Protein AF-A0A1I7YVY0-F1 (afdb_monomer)

Solvent-accessible surface area (backbone atoms only — not comparable to full-atom values): 12920 Å² total; per-residue (Å²): 103,65,69,54,53,42,48,49,54,58,47,41,45,81,80,48,45,66,34,80,42,77,45,79,38,65,46,60,68,50,36,46,30,69,74,72,51,48,94,50,64,77,60,27,52,54,40,48,54,40,50,55,52,32,52,76,38,61,20,48,83,46,68,39,72,42,61,60,86,79,40,49,69,60,56,51,55,72,64,64,66,71,59,74,54,37,34,69,28,68,70,60,51,50,52,49,30,76,72,75,47,80,51,62,29,19,42,58,25,48,80,87,58,48,88,31,93,36,28,15,13,86,52,91,43,57,82,46,76,43,59,34,43,88,81,48,88,48,64,93,40,36,32,36,35,57,54,61,74,89,47,44,43,57,52,54,51,49,31,51,76,52,37,14,34,31,43,39,45,43,73,72,44,82,87,43,90,38,37,62,75,51,33,78,86,84,49,68,38,87,39,54,73,48,76,52,76,42,60,54,67,39,79,46,30,31,52,28,97,47,88,76,44,94,53,34,46,39,44,34,91,47,40,36,32,38,32,37,35,45,44,65,125

Nearest PDB structures (foldseek):
  6irw-assembly2_B  TM=7.196E-01  e=1.583E-06  Homo sapiens
  6irw-assembly1_A  TM=7.270E-01  e=2.838E-06  Homo sapiens
  3aly-assembly1_A  TM=7.100E-01  e=7.754E-03  Sulfurisphaera tokodaii str. 7
  2ehg-assembly1_A  TM=7.107E-01  e=1.221E-02  Sulfurisphaera tokodaii str. 7
  8u9o-assembly1_B  TM=3.120E-01  e=6.811E-01  Acetivibrio thermocellus DSM 1313

Foldseek 3Di:
DLVVLLFVCQLCVVVQALEEDEAEDQDPVSLCCLVPNDPDVVSNVSSVSNQVSQVVRNYHYHYDYDHVVVVVVVVVVVVPDPQVQKEWDLVVVVVVCVVPNDWQEEEDHAPPHTPHQEYEYCDRHRSHPYHHSLPDQQAPTEYEYEDDQVCLQSVLVNCQVRQHKYWYKDFPDCPDPNNCSQDVPPDGDPQFDDKDKDAFQDQTMGADPDDDDQRRDRTHRGMMMITTGGNND

Secondary structure (DSSP, 8-state):
-HHHHHHHHHHTTTTTTTSEEEEEES-HHHHHHHHH--SSHHHHHHHHHHHHHHHHTT-EEEEEE--GGG-HHHHHHHH---TT--EE-HHHHHHHHHHH---SEESS--TTT-SSSEEEESS--TT-SEE-TTTS--TT-EEEE---GGGHHHHHHHHHHHT-EEEEEEE--TTSTTHHHHB-SSSB-TTEEEEEEE-TT-B-EEPPSSS--TT-SSB-SS-EEEEEEE---

Radius of gyration: 21.32 Å; Cα contacts (8 Å, |Δi|>4): 420; chains: 1; bounding box: 50×34×56 Å

pLDDT: mean 91.9, std 7.44, range [56.56, 98.62]

InterPro domains:
  IPR052055 Hepadnavirus polymerase/reverse transcriptase [PTHR33050] (4-188)

Structure (mmCIF, N/CA/C/O backbone):
data_AF-A0A1I7YVY0-F1
#
_entry.id   AF-A0A1I7YVY0-F1
#
loop_
_atom_site.group_PDB
_atom_site.id
_atom_site.type_symbol
_atom_site.label_atom_id
_atom_site.label_alt_id
_atom_site.label_comp_id
_atom_site.label_asym_id
_atom_site.label_entity_id
_atom_site.label_seq_id
_atom_site.pdbx_PDB_ins_code
_atom_site.Cartn_x
_atom_site.Cartn_y
_atom_site.Cartn_z
_atom_site.occupancy
_atom_site.B_iso_or_equiv
_atom_site.auth_seq_id
_atom_site.auth_comp_id
_atom_site.auth_asym_id
_atom_site.auth_atom_id
_atom_site.pdbx_PDB_model_num
ATOM 1 N N . GLU A 1 1 ? -5.565 6.500 22.197 1.00 85.19 1 GLU A N 1
ATOM 2 C CA . GLU A 1 1 ? -6.561 5.637 22.875 1.00 85.19 1 GLU A CA 1
ATOM 3 C C . GLU A 1 1 ? -7.890 5.482 22.145 1.00 85.19 1 GLU A C 1
ATOM 5 O O . GLU A 1 1 ? -7.990 4.530 21.391 1.00 85.19 1 GLU A O 1
ATOM 10 N N . LEU A 1 2 ? -8.893 6.365 22.275 1.00 91.12 2 LEU A N 1
ATOM 11 C CA . LEU A 1 2 ? -10.218 6.107 21.661 1.00 91.12 2 LEU A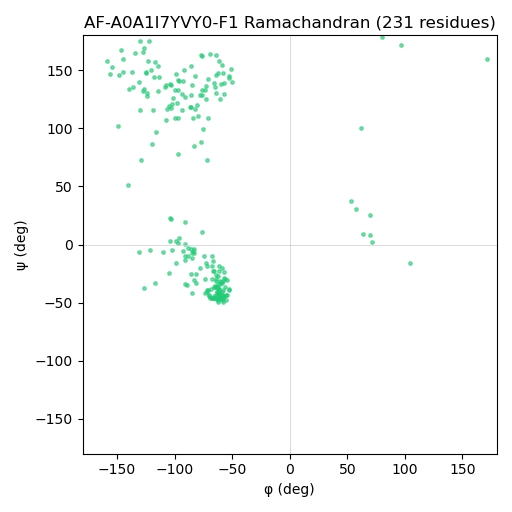 CA 1
ATOM 12 C C . LEU A 1 2 ? -10.169 5.915 20.136 1.00 91.12 2 LEU A C 1
ATOM 14 O O . LEU A 1 2 ? -10.746 4.967 19.621 1.00 91.12 2 LEU A O 1
ATOM 18 N N . LEU A 1 3 ? -9.403 6.751 19.428 1.00 91.31 3 LEU A N 1
ATOM 19 C CA . LEU A 1 3 ? -9.179 6.583 17.987 1.00 91.31 3 LEU A CA 1
ATOM 20 C C . LEU A 1 3 ? -8.433 5.283 17.645 1.00 91.31 3 LEU A C 1
ATOM 22 O O . LEU A 1 3 ? -8.651 4.726 16.579 1.00 91.31 3 LEU A O 1
ATOM 26 N N . ALA A 1 4 ? -7.580 4.779 18.544 1.00 89.12 4 ALA A N 1
ATOM 27 C CA . ALA A 1 4 ? -6.898 3.502 18.339 1.00 89.12 4 ALA A CA 1
ATOM 28 C C . ALA A 1 4 ? -7.885 2.332 18.465 1.00 89.12 4 ALA A C 1
ATOM 30 O O . ALA A 1 4 ? -7.846 1.415 17.653 1.00 89.12 4 ALA A O 1
ATOM 31 N N . VAL A 1 5 ? -8.822 2.405 19.419 1.00 92.62 5 VAL A N 1
ATOM 32 C CA . VAL A 1 5 ? -9.935 1.448 19.522 1.00 92.62 5 VAL A CA 1
ATOM 33 C C . VAL A 1 5 ? -10.822 1.523 18.279 1.00 92.62 5 VAL A C 1
ATOM 35 O O . VAL A 1 5 ? -11.098 0.490 17.678 1.00 92.62 5 VAL A O 1
ATOM 38 N N . GLN A 1 6 ? -11.207 2.730 17.851 1.00 94.56 6 GLN A N 1
ATOM 39 C CA . GLN A 1 6 ? -11.996 2.941 16.633 1.00 94.56 6 GLN A CA 1
ATOM 40 C C . GLN A 1 6 ? -11.307 2.362 15.392 1.00 94.56 6 GLN A C 1
ATOM 42 O O . GLN A 1 6 ? -11.946 1.701 14.576 1.00 94.56 6 GLN A O 1
ATOM 47 N N . PHE A 1 7 ? -10.003 2.588 15.252 1.00 91.00 7 PHE A N 1
ATOM 48 C CA . PHE A 1 7 ? -9.214 2.015 14.172 1.00 91.00 7 PHE A CA 1
ATOM 49 C C . PHE A 1 7 ? -9.204 0.484 14.251 1.00 91.00 7 PHE A C 1
ATOM 51 O O . PHE A 1 7 ? -9.531 -0.171 13.267 1.00 91.00 7 PHE A O 1
ATOM 58 N N . ALA A 1 8 ? -8.921 -0.089 15.424 1.00 91.81 8 ALA A N 1
ATOM 59 C CA . ALA A 1 8 ? -8.866 -1.536 15.613 1.00 91.81 8 ALA A CA 1
ATOM 60 C C . ALA A 1 8 ? -10.193 -2.225 15.257 1.00 91.81 8 ALA A C 1
ATOM 62 O O . ALA A 1 8 ? -10.183 -3.193 14.499 1.00 91.81 8 ALA A O 1
ATOM 63 N N . VAL A 1 9 ? -11.338 -1.715 15.730 1.00 93.94 9 VAL A N 1
ATOM 64 C CA . VAL A 1 9 ? -12.636 -2.339 15.409 1.00 93.94 9 VAL A CA 1
ATOM 65 C C . VAL A 1 9 ? -12.944 -2.290 13.913 1.00 93.94 9 VAL A C 1
ATOM 67 O O . VAL A 1 9 ? -13.464 -3.263 13.374 1.00 93.94 9 VAL A O 1
ATOM 70 N N . LYS A 1 10 ? -12.567 -1.204 13.224 1.00 93.31 10 LYS A N 1
ATOM 71 C CA . LYS A 1 10 ? -12.754 -1.054 11.772 1.00 93.31 10 LYS A CA 1
ATOM 72 C C . LYS A 1 10 ? -11.834 -1.972 10.972 1.00 93.31 10 LYS A C 1
ATOM 74 O O . LYS A 1 10 ? -12.287 -2.606 10.024 1.00 93.31 10 LYS A O 1
ATOM 79 N N . VAL A 1 11 ? -10.566 -2.075 11.364 1.00 91.44 11 VAL A N 1
ATOM 80 C CA . VAL A 1 11 ? -9.582 -2.947 10.705 1.00 91.44 11 VAL A CA 1
ATOM 81 C C . VAL A 1 11 ? -9.978 -4.417 10.822 1.00 91.44 11 VAL A C 1
ATOM 83 O O . VAL A 1 11 ? -9.959 -5.132 9.825 1.00 91.44 11 VAL A O 1
ATOM 86 N N . PHE A 1 12 ? -10.400 -4.856 12.008 1.00 91.12 12 PHE A N 1
ATOM 87 C CA . PHE A 1 12 ? -10.778 -6.250 12.266 1.00 91.12 12 PHE A CA 1
ATOM 88 C C . PHE A 1 12 ? -12.269 -6.528 12.035 1.00 91.12 12 PHE A C 1
ATOM 90 O O . PHE A 1 12 ? -12.824 -7.506 12.532 1.00 91.12 12 PHE A O 1
ATOM 97 N N . ALA A 1 13 ? -12.964 -5.676 11.279 1.00 92.19 13 ALA A N 1
ATOM 98 C CA . ALA A 1 13 ? -14.414 -5.752 11.135 1.00 92.19 13 ALA A CA 1
ATOM 99 C C . ALA A 1 13 ? -14.919 -7.115 10.635 1.00 92.19 13 ALA A C 1
ATOM 101 O O . ALA A 1 13 ? -16.033 -7.508 10.967 1.00 92.19 13 ALA A O 1
ATOM 102 N N . LYS A 1 14 ? -14.132 -7.846 9.832 1.00 90.62 14 LYS A N 1
ATOM 103 C CA . LYS A 1 14 ? -14.521 -9.172 9.323 1.00 90.62 14 LYS A CA 1
ATOM 104 C C . LYS A 1 14 ? -14.441 -10.235 10.416 1.00 90.62 14 LYS A C 1
ATOM 106 O O . LYS A 1 14 ? -15.334 -11.074 10.506 1.00 90.62 14 LYS A O 1
ATOM 111 N N . GLU A 1 15 ? -13.393 -10.179 11.225 1.00 92.94 15 GLU A N 1
ATOM 112 C CA . GLU A 1 15 ? -13.078 -11.099 12.313 1.00 92.94 15 GLU A CA 1
ATOM 113 C C . GLU A 1 15 ? -13.987 -10.881 13.520 1.00 92.94 15 GLU A C 1
ATOM 115 O O . GLU A 1 15 ? -14.275 -11.827 14.246 1.00 92.94 15 GLU A O 1
ATOM 120 N N . LEU A 1 16 ? -14.456 -9.649 13.726 1.00 94.81 16 LEU A N 1
ATOM 121 C CA . LEU A 1 16 ? -15.241 -9.274 14.896 1.00 94.81 16 LEU A CA 1
ATOM 122 C C . LEU A 1 16 ? -16.748 -9.534 14.760 1.00 94.81 16 LEU A C 1
ATOM 124 O O . LEU A 1 16 ? -17.448 -9.298 15.736 1.00 94.81 16 LEU A O 1
ATOM 128 N N . ARG A 1 17 ? -17.275 -9.994 13.613 1.00 95.06 17 ARG A N 1
ATOM 129 C CA . ARG A 1 17 ? -18.732 -10.142 13.371 1.00 95.06 17 ARG A CA 1
ATOM 130 C C . ARG A 1 17 ? -19.418 -11.173 14.261 1.00 95.06 17 ARG A C 1
ATOM 132 O O . ARG A 1 17 ? -18.974 -12.315 14.331 1.00 95.06 17 ARG A O 1
ATOM 139 N N . ASN A 1 18 ? -20.586 -10.813 14.794 1.00 95.81 18 ASN A N 1
ATOM 140 C CA . ASN A 1 18 ? -21.414 -11.651 15.669 1.00 95.81 18 ASN A CA 1
ATOM 141 C C . ASN A 1 18 ? -20.649 -12.207 16.883 1.00 95.81 18 ASN A C 1
ATOM 143 O O . ASN A 1 18 ? -20.845 -13.359 17.280 1.00 95.81 18 ASN A O 1
ATOM 147 N N . LEU A 1 19 ? -19.747 -11.405 17.452 1.00 96.06 19 LEU A N 1
ATOM 148 C CA . LEU A 1 19 ? -18.928 -11.778 18.604 1.00 96.06 19 LEU A CA 1
ATOM 149 C C . LEU A 1 19 ? -19.114 -10.800 19.758 1.00 96.06 19 LEU A C 1
ATOM 151 O O . LEU A 1 19 ? -19.453 -9.632 19.579 1.00 96.06 19 LEU A O 1
ATOM 155 N N . ARG A 1 20 ? -18.792 -11.276 20.961 1.00 95.12 20 ARG A N 1
ATOM 156 C CA . ARG A 1 20 ? -18.516 -10.406 22.101 1.00 95.12 20 ARG A CA 1
ATOM 157 C C . ARG A 1 20 ? -17.014 -10.166 22.179 1.00 95.12 20 ARG A C 1
ATOM 159 O O . ARG A 1 20 ? -16.239 -11.099 22.385 1.00 95.12 20 ARG A O 1
ATOM 166 N N . VAL A 1 21 ? -16.614 -8.920 21.992 1.00 95.38 21 VAL A N 1
ATOM 167 C CA . VAL A 1 21 ? -15.226 -8.511 21.792 1.00 95.38 21 VAL A CA 1
ATOM 168 C C . VAL A 1 21 ? -14.719 -7.819 23.046 1.00 95.38 21 VAL A C 1
ATOM 170 O O . VAL A 1 21 ? -15.209 -6.758 23.418 1.00 95.38 21 VAL A O 1
ATOM 173 N N . CYS A 1 22 ? -13.713 -8.406 23.689 1.00 94.69 22 CYS A N 1
ATOM 174 C CA . CYS A 1 22 ? -13.006 -7.763 24.791 1.00 94.69 22 CYS A CA 1
ATOM 175 C C . CYS A 1 22 ? -11.894 -6.870 24.228 1.00 94.69 22 CYS A C 1
ATOM 177 O O . CYS A 1 22 ? -10.978 -7.380 23.581 1.00 94.69 22 CYS A O 1
ATOM 179 N N . VAL A 1 23 ? -11.956 -5.558 24.479 1.00 93.00 23 VAL A N 1
ATOM 180 C CA . VAL A 1 23 ? -10.883 -4.623 24.103 1.00 93.00 23 VAL A CA 1
ATOM 181 C C . VAL A 1 23 ? -10.088 -4.216 25.335 1.00 93.00 23 VAL A C 1
ATOM 183 O O . VAL A 1 23 ? -10.621 -3.639 26.281 1.00 93.00 23 VAL A O 1
ATOM 186 N N . GLN A 1 24 ? -8.797 -4.531 25.333 1.00 93.75 24 GLN A N 1
ATOM 187 C CA . GLN A 1 24 ? -7.887 -4.197 26.423 1.00 93.75 24 GLN A CA 1
ATOM 188 C C . GLN A 1 24 ? -7.248 -2.833 26.162 1.00 93.75 24 GLN A C 1
ATOM 190 O O . GLN A 1 24 ? -6.703 -2.597 25.087 1.00 93.75 24 GLN A O 1
ATOM 195 N N . VAL A 1 25 ? -7.341 -1.925 27.135 1.00 92.75 25 VAL A N 1
ATOM 196 C CA . VAL A 1 25 ? -6.839 -0.547 27.019 1.00 92.75 25 VAL A CA 1
ATOM 197 C C . VAL A 1 25 ? -6.111 -0.172 28.307 1.00 92.75 25 VAL A C 1
ATOM 199 O O . VAL A 1 25 ? -6.615 -0.419 29.401 1.00 92.75 25 VAL A O 1
ATOM 202 N N . ASP A 1 26 ? -4.939 0.451 28.211 1.00 91.31 26 ASP A N 1
ATOM 203 C CA . ASP A 1 26 ? -4.145 0.842 29.388 1.00 91.31 26 ASP A CA 1
ATOM 204 C C . ASP A 1 26 ? -4.548 2.200 29.992 1.00 91.31 26 ASP A C 1
ATOM 206 O O . ASP A 1 26 ? -4.135 2.566 31.097 1.00 91.31 26 ASP A O 1
ATOM 210 N N . ASN A 1 27 ? -5.435 2.925 29.314 1.00 91.75 27 ASN A N 1
ATOM 211 C CA . ASN A 1 27 ? -5.980 4.201 29.750 1.00 91.75 27 ASN A CA 1
ATOM 212 C C . ASN A 1 27 ? -7.373 4.046 30.377 1.00 91.75 27 ASN A C 1
ATOM 214 O O . ASN A 1 27 ? -8.378 3.842 29.691 1.00 91.75 27 ASN A O 1
ATOM 218 N N . GLN A 1 28 ? -7.447 4.229 31.697 1.00 90.81 28 GLN A N 1
ATOM 219 C CA . GLN A 1 28 ? -8.703 4.158 32.455 1.00 90.81 28 GLN A CA 1
ATOM 220 C C . GLN A 1 28 ? -9.756 5.174 31.986 1.00 90.81 28 GLN A C 1
ATOM 222 O O . GLN A 1 28 ? -10.950 4.875 32.016 1.00 90.81 28 GLN A O 1
ATOM 227 N N . GLY A 1 29 ? -9.334 6.358 31.533 1.00 92.19 29 GLY A N 1
ATOM 228 C CA . GLY A 1 29 ? -10.229 7.376 30.986 1.00 92.19 29 GLY A CA 1
ATOM 229 C C . GLY A 1 29 ? -10.910 6.902 29.705 1.00 92.19 29 GLY A C 1
ATOM 230 O O . GLY A 1 29 ? -12.128 7.003 29.594 1.00 92.19 29 GLY A O 1
ATOM 231 N N . ALA A 1 30 ? -10.155 6.303 28.782 1.00 92.50 30 ALA A N 1
ATOM 232 C CA . ALA A 1 30 ? -10.708 5.730 27.555 1.00 92.50 30 ALA A CA 1
ATOM 233 C C . ALA A 1 30 ? -11.703 4.595 27.851 1.00 92.50 30 ALA A C 1
ATOM 235 O O . ALA A 1 30 ? -12.795 4.584 27.288 1.00 92.50 30 ALA A O 1
ATOM 236 N N . VAL A 1 31 ? -11.383 3.703 28.797 1.00 94.12 31 VAL A N 1
ATOM 237 C CA . VAL A 1 31 ? -12.313 2.650 29.250 1.00 94.12 31 VAL A CA 1
ATOM 238 C C . VAL A 1 31 ? -13.580 3.251 29.856 1.00 94.12 31 VAL A C 1
ATOM 240 O O . VAL A 1 31 ? -14.679 2.793 29.559 1.00 94.12 31 VAL A O 1
ATOM 243 N N . SER A 1 32 ? -13.458 4.289 30.689 1.00 94.38 32 SER A N 1
ATOM 244 C CA . SER A 1 32 ? -14.623 4.956 31.278 1.00 94.38 32 SER A CA 1
ATOM 245 C C . SER A 1 32 ? -15.512 5.595 30.215 1.00 94.38 32 SER A C 1
ATOM 247 O O . SER A 1 32 ? -16.731 5.482 30.319 1.00 94.38 32 SER A O 1
ATOM 249 N N . ILE A 1 33 ? -14.920 6.239 29.206 1.00 95.06 33 ILE A N 1
ATOM 250 C CA . ILE A 1 33 ? -15.662 6.858 28.102 1.00 95.06 33 ILE A CA 1
ATOM 251 C C . ILE A 1 33 ? -16.386 5.789 27.286 1.00 95.06 33 ILE A C 1
ATOM 253 O O . ILE A 1 33 ? -17.578 5.929 27.045 1.00 95.06 33 ILE A O 1
ATOM 257 N N . LEU A 1 34 ? -15.721 4.683 26.945 1.00 94.06 34 LEU A N 1
ATOM 258 C CA . LEU A 1 34 ? -16.374 3.580 26.237 1.00 94.06 34 LEU A CA 1
ATOM 259 C C . LEU A 1 34 ? -17.485 2.929 27.081 1.00 94.06 34 LEU A C 1
ATOM 261 O O . LEU A 1 34 ? -18.475 2.482 26.533 1.00 94.06 34 LEU A O 1
ATOM 265 N N . LYS A 1 35 ? -17.390 2.885 28.415 1.00 93.12 35 LYS A N 1
ATOM 266 C CA . LYS A 1 35 ? -18.463 2.292 29.245 1.00 93.12 35 LYS A CA 1
ATOM 267 C C . LYS A 1 35 ? -19.645 3.213 29.520 1.00 93.12 35 LYS A C 1
ATOM 269 O O . LYS A 1 35 ? -20.739 2.719 29.771 1.00 93.12 35 LYS A O 1
ATOM 274 N N . LYS A 1 36 ? -19.406 4.519 29.632 1.00 92.69 36 LYS A N 1
ATOM 275 C CA . LYS A 1 36 ? -20.367 5.465 30.229 1.00 92.69 36 LYS A CA 1
ATOM 276 C C . LYS A 1 36 ? -20.626 6.707 29.379 1.00 92.69 36 LYS A C 1
ATOM 278 O O . LYS A 1 36 ? -21.471 7.512 29.757 1.00 92.69 36 LYS A O 1
ATOM 283 N N . GLY A 1 37 ? -19.896 6.883 28.284 1.00 91.31 37 GLY A N 1
ATOM 284 C CA . GLY A 1 37 ? -19.873 8.115 27.509 1.00 91.31 37 GLY A CA 1
ATOM 285 C C . GLY A 1 37 ? -18.970 9.195 28.111 1.00 91.31 37 GLY A C 1
ATOM 286 O O . GLY A 1 37 ? -18.333 9.031 29.158 1.00 91.31 37 GLY A O 1
ATOM 287 N N . SER A 1 38 ? -18.904 10.322 27.412 1.00 93.81 38 SER A N 1
ATOM 288 C CA . SER A 1 38 ? -18.097 11.492 27.743 1.00 93.81 38 SER A CA 1
ATOM 289 C C . SER A 1 38 ? -18.946 12.766 27.682 1.00 93.81 38 SER A C 1
ATOM 291 O O . SER A 1 38 ? -19.706 12.947 26.736 1.00 93.81 38 SER A O 1
ATOM 293 N N . PRO A 1 39 ? -18.771 13.722 28.612 1.00 90.81 39 PRO A N 1
ATOM 294 C CA . PRO A 1 39 ? -19.404 15.037 28.502 1.00 90.81 39 PRO A CA 1
ATOM 295 C C . PRO A 1 39 ? -18.768 15.917 27.412 1.00 90.81 39 PRO A C 1
ATOM 297 O O . PRO A 1 39 ? -19.336 16.936 27.031 1.00 90.81 39 PRO A O 1
ATOM 300 N N . MET A 1 40 ? -17.570 15.565 26.932 1.00 94.69 40 MET A N 1
ATOM 301 C CA . MET A 1 40 ? -16.898 16.260 25.834 1.00 94.69 40 MET A CA 1
ATOM 302 C C . MET A 1 40 ? -17.440 15.746 24.489 1.00 94.69 40 MET A C 1
ATOM 304 O O . MET A 1 40 ? -17.165 14.582 24.177 1.00 94.69 40 MET A O 1
ATOM 308 N N . PRO A 1 41 ? -18.097 16.587 23.661 1.00 93.88 41 PRO A N 1
ATOM 309 C CA . PRO A 1 41 ? -18.760 16.147 22.429 1.00 93.88 41 PRO A CA 1
ATOM 310 C C . PRO A 1 41 ? -17.846 15.388 21.466 1.00 93.88 41 PRO A C 1
ATOM 312 O O . PRO A 1 41 ? -18.203 14.319 21.002 1.00 93.88 41 PRO A O 1
ATOM 315 N N . LYS A 1 42 ? -16.613 15.868 21.255 1.00 93.19 42 LYS A N 1
ATOM 316 C CA . LYS A 1 42 ? -15.640 15.208 20.364 1.00 93.19 42 LYS A CA 1
ATOM 317 C C . LYS A 1 42 ? -15.269 13.786 20.794 1.00 93.19 42 LYS A C 1
ATOM 319 O O . LYS A 1 42 ? -14.953 12.954 19.959 1.00 93.19 42 LYS A O 1
ATOM 324 N N . LEU A 1 43 ? -15.220 13.522 22.102 1.00 93.62 43 LEU A N 1
ATOM 325 C CA . LEU A 1 43 ? -14.901 12.183 22.611 1.00 93.62 43 LEU A CA 1
ATOM 326 C C . LEU A 1 43 ? -16.142 11.290 22.621 1.00 93.62 43 LEU A C 1
ATOM 328 O O . LEU A 1 43 ? -16.010 10.081 22.468 1.00 93.62 43 LEU A O 1
ATOM 332 N N . GLN A 1 44 ? -17.316 11.896 22.812 1.00 94.62 44 GLN A N 1
ATOM 333 C CA . GLN A 1 44 ? -18.598 11.213 22.730 1.00 94.62 44 GLN A CA 1
ATOM 334 C C . GLN A 1 44 ? -18.866 10.728 21.304 1.00 94.62 44 GLN A C 1
ATOM 336 O O . GLN A 1 44 ? -19.162 9.556 21.137 1.00 94.62 44 GLN A O 1
ATOM 341 N N . GLU A 1 45 ? -18.641 11.574 20.299 1.00 95.44 45 GLU A N 1
ATOM 342 C CA . GLU A 1 45 ? -18.778 11.236 18.875 1.00 95.44 45 GLU A CA 1
ATOM 343 C C . GLU A 1 45 ? -17.923 10.017 18.495 1.00 95.44 45 GLU A C 1
ATOM 345 O O . GLU A 1 45 ? -18.421 9.054 17.927 1.00 95.44 45 GLU A O 1
ATOM 350 N N . VAL A 1 46 ? -16.648 9.986 18.905 1.00 94.69 46 VAL A N 1
ATOM 351 C CA . VAL A 1 46 ? -15.775 8.826 18.641 1.00 94.69 46 VAL A CA 1
ATOM 352 C C . VAL A 1 46 ? -16.260 7.565 19.365 1.00 94.69 46 VAL A C 1
ATOM 354 O O . VAL A 1 46 ? -16.094 6.464 18.846 1.00 94.69 46 VAL A O 1
ATOM 357 N N . ALA A 1 47 ? -16.814 7.697 20.573 1.00 94.75 47 ALA A N 1
ATOM 358 C CA . ALA A 1 47 ? -17.348 6.557 21.310 1.00 94.75 47 ALA A CA 1
ATOM 359 C C . ALA A 1 47 ? -18.629 6.018 20.653 1.00 94.75 47 ALA A C 1
ATOM 361 O O . ALA A 1 47 ? -18.739 4.809 20.476 1.00 94.75 47 ALA A O 1
ATOM 362 N N . GLU A 1 48 ? -19.547 6.898 20.255 1.00 95.62 48 GLU A N 1
ATOM 363 C CA . GLU A 1 48 ? -20.766 6.563 19.507 1.00 95.62 48 GLU A CA 1
ATOM 364 C C . GLU A 1 48 ? -20.416 5.859 18.196 1.00 95.62 48 GLU A C 1
ATOM 366 O O . GLU A 1 48 ? -20.856 4.734 17.991 1.00 95.62 48 GLU A O 1
ATOM 371 N N . ASP A 1 49 ? -19.494 6.412 17.404 1.00 95.88 49 ASP A N 1
ATOM 372 C CA . ASP A 1 49 ? -19.003 5.780 16.174 1.00 95.88 49 ASP A CA 1
ATOM 373 C C . ASP A 1 49 ? -18.502 4.343 16.394 1.00 95.88 49 ASP A C 1
ATOM 375 O O . ASP A 1 49 ? -18.662 3.479 15.532 1.00 95.88 49 ASP A O 1
ATOM 379 N N . VAL A 1 50 ? -17.824 4.083 17.518 1.00 95.81 50 VAL A N 1
ATOM 380 C CA . VAL A 1 50 ? -17.322 2.743 17.857 1.00 95.81 50 VAL A CA 1
ATOM 381 C C . VAL A 1 50 ? -18.487 1.799 18.147 1.00 95.81 50 VAL A C 1
ATOM 383 O O . VAL A 1 50 ? -18.482 0.673 17.649 1.00 95.81 50 VAL A O 1
ATOM 386 N N . PHE A 1 51 ? -19.469 2.230 18.940 1.00 94.81 51 PHE A N 1
ATOM 387 C CA . PHE A 1 51 ? -20.624 1.403 19.291 1.00 94.81 51 PHE A CA 1
ATOM 388 C C . PHE A 1 51 ? -21.543 1.157 18.102 1.00 94.81 51 PHE A C 1
ATOM 390 O O . PHE A 1 51 ? -21.869 0.000 17.850 1.00 94.81 51 PHE A O 1
ATOM 397 N N . ASP A 1 52 ? -21.871 2.192 17.334 1.00 95.94 52 ASP A N 1
ATOM 398 C CA . ASP A 1 52 ? -22.694 2.090 16.128 1.00 95.94 52 ASP A CA 1
ATOM 399 C C . ASP A 1 52 ? -22.047 1.137 15.114 1.00 95.94 52 ASP A C 1
ATOM 401 O O . ASP A 1 52 ? -22.708 0.295 14.501 1.00 95.94 52 ASP A O 1
ATOM 405 N N . PHE A 1 53 ? -20.718 1.208 14.971 1.00 95.75 53 PHE A N 1
ATOM 406 C CA . PHE A 1 53 ? -19.987 0.286 14.109 1.00 95.75 53 PHE A CA 1
ATOM 407 C C . PHE A 1 53 ? -20.049 -1.156 14.625 1.00 95.75 53 PHE A C 1
ATOM 409 O O . PHE A 1 53 ? -20.325 -2.067 13.847 1.00 95.75 53 PHE A O 1
ATOM 416 N N . MET A 1 54 ? -19.836 -1.383 15.922 1.00 96.69 54 MET A N 1
ATOM 417 C CA . MET A 1 54 ? -19.929 -2.718 16.524 1.00 96.69 54 MET A CA 1
ATOM 418 C C . MET A 1 54 ? -21.345 -3.303 16.418 1.00 96.69 54 MET A C 1
ATOM 420 O O . MET A 1 54 ? -21.494 -4.469 16.046 1.00 96.69 54 MET A O 1
ATOM 424 N N . GLU A 1 55 ? -22.380 -2.488 16.634 1.00 95.62 55 GLU A N 1
ATOM 425 C CA . GLU A 1 55 ? -23.782 -2.871 16.444 1.00 95.62 55 GLU A CA 1
ATOM 426 C C . GLU A 1 55 ? -24.056 -3.257 14.985 1.00 95.62 55 GLU A C 1
ATOM 428 O O . GLU A 1 55 ? -24.672 -4.292 14.725 1.00 95.62 55 GLU A O 1
ATOM 433 N N . SER A 1 56 ? -23.512 -2.508 14.020 1.00 96.56 56 SER A N 1
ATOM 434 C CA . SER A 1 56 ? -23.634 -2.842 12.593 1.00 96.56 56 SER A CA 1
ATOM 435 C C . SER A 1 56 ? -23.010 -4.198 12.220 1.00 96.56 56 SER A C 1
ATOM 437 O O . SER A 1 56 ? -23.402 -4.812 11.225 1.00 96.56 56 SER A O 1
ATOM 439 N N . LEU A 1 57 ? -22.061 -4.697 13.023 1.00 95.44 57 LEU A N 1
ATOM 440 C CA . LEU A 1 57 ? -21.448 -6.023 12.879 1.00 95.44 57 LEU A CA 1
ATOM 441 C C . LEU A 1 57 ? -22.207 -7.133 13.627 1.00 95.44 57 LEU A C 1
ATOM 443 O O . LEU A 1 57 ? -21.808 -8.299 13.532 1.00 95.44 57 LEU A O 1
ATOM 447 N N . GLY A 1 58 ? -23.272 -6.792 14.360 1.00 95.75 58 GLY A N 1
ATOM 448 C CA . GLY A 1 58 ? -23.976 -7.700 15.266 1.00 95.75 58 GLY A CA 1
ATOM 449 C C . GLY A 1 58 ? -23.151 -8.066 16.502 1.00 95.75 58 GLY A C 1
ATOM 450 O O . GLY A 1 58 ? -23.325 -9.153 17.052 1.00 95.75 58 GLY A O 1
ATOM 451 N N . SER A 1 59 ? -22.216 -7.203 16.901 1.00 96.75 59 SER A N 1
ATOM 452 C CA . SER A 1 59 ? -21.195 -7.504 17.902 1.00 96.75 59 SER A CA 1
ATOM 453 C C . SER A 1 59 ? -21.259 -6.568 19.099 1.00 96.75 59 SER A C 1
ATOM 455 O O . SER A 1 59 ? -21.613 -5.398 18.989 1.00 96.75 59 SER A O 1
ATOM 457 N N . GLU A 1 60 ? -20.855 -7.079 20.257 1.00 94.69 60 GLU A N 1
ATOM 458 C CA . GLU A 1 60 ? -20.808 -6.318 21.506 1.00 94.69 60 GLU A CA 1
ATOM 459 C C . GLU A 1 60 ? -19.360 -6.003 21.881 1.00 94.69 60 GLU A C 1
ATOM 461 O O . GLU A 1 60 ? -18.494 -6.877 21.815 1.00 94.69 60 GLU A O 1
ATOM 466 N N . LEU A 1 61 ? -19.094 -4.774 22.322 1.00 95.12 61 LEU A N 1
ATOM 467 C CA . LEU A 1 61 ? -17.779 -4.357 22.806 1.00 95.12 61 LEU A CA 1
ATOM 468 C C . LEU A 1 61 ? -17.744 -4.336 24.340 1.00 95.12 61 LEU A C 1
ATOM 470 O O . LEU A 1 61 ? -18.545 -3.654 24.975 1.00 95.12 61 LEU A O 1
ATOM 474 N N . ASP A 1 62 ? -16.774 -5.026 24.939 1.00 95.19 62 ASP A N 1
ATOM 475 C CA . ASP A 1 62 ? -16.488 -5.000 26.376 1.00 95.19 62 ASP A CA 1
ATOM 476 C C . ASP A 1 62 ? -15.087 -4.416 26.635 1.00 95.19 62 ASP A C 1
ATOM 478 O O . ASP A 1 62 ? -14.078 -5.116 26.509 1.00 95.19 62 ASP A O 1
ATOM 482 N N . PRO A 1 63 ? -14.980 -3.117 26.958 1.00 94.19 63 PRO A N 1
ATOM 483 C CA . PRO A 1 63 ? -13.698 -2.489 27.247 1.00 94.19 63 PRO A CA 1
ATOM 484 C C . PRO A 1 63 ? -13.189 -2.857 28.648 1.00 94.19 63 PRO A C 1
ATOM 486 O O . PRO A 1 63 ? -13.869 -2.672 29.662 1.00 94.19 63 PRO A O 1
ATOM 489 N N . VAL A 1 64 ? -11.947 -3.324 28.738 1.00 94.56 64 VAL A N 1
ATOM 490 C CA . VAL A 1 64 ? -11.294 -3.736 29.985 1.00 94.56 64 VAL A CA 1
ATOM 491 C C . VAL A 1 64 ? -10.001 -2.956 30.165 1.00 94.56 64 VAL A C 1
ATOM 493 O O . VAL A 1 64 ? -9.168 -2.877 29.266 1.00 94.56 64 VAL A O 1
ATOM 496 N N . TRP A 1 65 ? -9.828 -2.379 31.355 1.00 95.38 65 TRP A N 1
ATOM 497 C CA . TRP A 1 65 ? -8.561 -1.755 31.701 1.00 95.38 65 TRP A CA 1
ATOM 498 C C . TRP A 1 65 ? -7.518 -2.820 32.041 1.00 95.38 65 TRP A C 1
ATOM 500 O O . TRP A 1 65 ? -7.797 -3.718 32.839 1.00 95.38 65 TRP A O 1
ATOM 510 N N . VAL A 1 66 ? -6.317 -2.684 31.482 1.00 92.81 66 VAL A N 1
ATOM 511 C CA . VAL A 1 66 ? -5.155 -3.508 31.831 1.00 92.81 66 VAL A CA 1
ATOM 512 C C . VAL A 1 66 ? -3.975 -2.624 32.248 1.00 92.81 66 VAL A C 1
ATOM 514 O O . VAL A 1 66 ? -3.840 -1.513 31.738 1.00 92.81 66 VAL A O 1
ATOM 517 N N . PRO A 1 67 ? -3.102 -3.077 33.164 1.00 90.81 67 PRO A N 1
ATOM 518 C CA . PRO A 1 67 ? -1.855 -2.377 33.453 1.00 90.81 67 PRO A CA 1
ATOM 519 C C . PRO A 1 67 ? -0.998 -2.227 32.191 1.00 90.81 67 PRO A C 1
ATOM 521 O O . PRO A 1 67 ? -0.997 -3.112 31.331 1.00 90.81 67 PRO A O 1
ATOM 524 N N . ARG A 1 68 ? -0.242 -1.130 32.088 1.00 86.94 68 ARG A N 1
ATOM 525 C CA . ARG A 1 68 ? 0.582 -0.833 30.905 1.00 86.94 68 ARG A CA 1
ATOM 526 C C . ARG A 1 68 ? 1.621 -1.922 30.636 1.00 86.94 68 ARG A C 1
ATOM 528 O O . ARG A 1 68 ? 1.921 -2.206 29.482 1.00 86.94 68 ARG A O 1
ATOM 535 N N . GLU A 1 69 ? 2.122 -2.570 31.685 1.00 87.75 69 GLU A N 1
ATOM 536 C CA . GLU A 1 69 ? 3.079 -3.679 31.591 1.00 87.75 69 GLU A CA 1
ATOM 537 C C . GLU A 1 69 ? 2.495 -4.887 30.842 1.00 87.75 69 GLU A C 1
ATOM 539 O O . GLU A 1 69 ? 3.232 -5.629 30.199 1.00 87.75 69 GLU A O 1
ATOM 544 N N . ASN A 1 70 ? 1.168 -5.046 30.876 1.00 87.50 70 ASN A N 1
ATOM 545 C CA . ASN A 1 70 ? 0.440 -6.104 30.178 1.00 87.50 70 ASN A CA 1
ATOM 546 C C . ASN A 1 70 ? -0.039 -5.675 28.781 1.00 87.50 70 ASN A C 1
ATOM 548 O O . ASN A 1 70 ? -0.565 -6.503 28.044 1.00 87.50 70 ASN A O 1
ATOM 552 N N . ASN A 1 71 ? 0.143 -4.402 28.409 1.00 86.88 71 ASN A N 1
ATOM 553 C CA . ASN A 1 71 ? -0.228 -3.843 27.107 1.00 86.88 71 ASN A CA 1
ATOM 554 C C . ASN A 1 71 ? 0.993 -3.635 26.187 1.00 86.88 71 ASN A C 1
ATOM 556 O O . ASN A 1 71 ? 0.969 -2.808 25.273 1.00 86.88 71 ASN A O 1
ATOM 560 N N . CYS A 1 72 ? 2.084 -4.368 26.437 1.00 85.06 72 CYS A N 1
ATOM 561 C CA . CYS A 1 72 ? 3.355 -4.211 25.729 1.00 85.06 72 CYS A CA 1
ATOM 562 C C . CYS A 1 72 ? 3.224 -4.400 24.212 1.00 85.06 72 CYS A C 1
ATOM 564 O O . CYS A 1 72 ? 3.793 -3.618 23.462 1.00 85.06 72 CYS A O 1
ATOM 566 N N . LEU A 1 73 ? 2.414 -5.361 23.755 1.00 84.75 73 LEU A N 1
ATOM 567 C CA . LEU A 1 73 ? 2.206 -5.617 22.326 1.00 84.75 73 LEU A CA 1
ATOM 568 C C . LEU A 1 73 ? 1.564 -4.425 21.602 1.00 84.75 73 LEU A C 1
ATOM 570 O O . LEU A 1 73 ? 1.969 -4.094 20.492 1.00 84.75 73 LEU A O 1
ATOM 574 N N . ALA A 1 74 ? 0.583 -3.762 22.222 1.00 82.44 74 ALA A N 1
ATOM 575 C CA . ALA A 1 74 ? -0.060 -2.592 21.628 1.00 82.44 74 ALA A CA 1
ATOM 576 C C . ALA A 1 74 ? 0.873 -1.370 21.637 1.00 82.44 74 ALA A C 1
ATOM 578 O O . ALA A 1 74 ? 0.928 -0.626 20.659 1.00 82.44 74 ALA A O 1
ATOM 579 N N . ASP A 1 75 ? 1.643 -1.183 22.714 1.00 82.12 75 ASP A N 1
ATOM 580 C CA . ASP A 1 75 ? 2.650 -0.120 22.825 1.00 82.12 75 ASP A CA 1
ATOM 581 C C . ASP A 1 75 ? 3.769 -0.320 21.783 1.00 82.12 75 ASP A C 1
ATOM 583 O O . ASP A 1 75 ? 4.124 0.625 21.079 1.00 82.12 75 ASP A O 1
ATOM 587 N N . GLU A 1 76 ? 4.255 -1.548 21.589 1.00 83.12 76 GLU A N 1
ATOM 588 C CA . GLU A 1 76 ? 5.202 -1.906 20.524 1.00 83.12 76 GLU A CA 1
ATOM 589 C C . GLU A 1 76 ? 4.610 -1.689 19.128 1.00 83.12 76 GLU A C 1
ATOM 591 O O . GLU A 1 76 ? 5.250 -1.053 18.289 1.00 83.12 76 GLU A O 1
ATOM 596 N N . ALA A 1 77 ? 3.373 -2.129 18.886 1.00 79.81 77 ALA A N 1
ATOM 597 C CA . ALA A 1 77 ? 2.689 -1.917 17.612 1.00 79.81 77 ALA A CA 1
ATOM 598 C C . ALA A 1 77 ? 2.500 -0.426 17.295 1.00 79.81 77 ALA A C 1
ATOM 600 O O . ALA A 1 77 ? 2.714 -0.007 16.162 1.00 79.81 77 ALA A O 1
ATOM 601 N N . SER A 1 78 ? 2.195 0.404 18.298 1.00 74.94 78 SER A N 1
ATOM 602 C CA . SER A 1 78 ? 2.089 1.861 18.127 1.00 74.94 78 SER A CA 1
ATOM 603 C C . SER A 1 78 ? 3.426 2.527 17.771 1.00 74.94 78 SER A C 1
ATOM 605 O O . SER A 1 78 ? 3.452 3.610 17.184 1.00 74.94 78 SER A O 1
ATOM 607 N N . ARG A 1 79 ? 4.546 1.875 18.114 1.00 73.50 79 ARG A N 1
ATOM 608 C CA . ARG A 1 79 ? 5.914 2.326 17.812 1.00 73.50 79 ARG A CA 1
ATOM 609 C C . ARG A 1 79 ? 6.443 1.795 16.486 1.00 73.50 79 ARG A C 1
ATOM 611 O O . ARG A 1 79 ? 7.459 2.310 16.012 1.00 73.50 79 ARG A O 1
ATOM 618 N N . LEU A 1 80 ? 5.782 0.807 15.878 1.00 71.56 80 LEU A N 1
ATOM 619 C CA . LEU A 1 80 ? 6.048 0.363 14.509 1.00 71.56 80 LEU A CA 1
ATOM 620 C C . LEU A 1 80 ? 5.550 1.435 13.527 1.00 71.56 80 LEU A C 1
ATOM 622 O O . LEU A 1 80 ? 4.536 1.290 12.854 1.00 71.56 80 LEU A O 1
ATOM 626 N N . LEU A 1 81 ? 6.278 2.550 13.474 1.00 64.94 81 LEU A N 1
ATOM 627 C CA . LEU A 1 81 ? 6.021 3.648 12.551 1.00 64.94 81 LEU A CA 1
ATOM 628 C C . LEU A 1 81 ? 6.436 3.224 11.144 1.00 64.94 81 LEU A C 1
ATOM 630 O O . LEU A 1 81 ? 7.590 2.837 10.921 1.00 64.94 81 LEU A O 1
ATOM 634 N N . ASP A 1 82 ? 5.519 3.332 10.185 1.00 69.56 82 ASP A N 1
ATOM 635 C CA . ASP A 1 82 ? 5.860 3.143 8.782 1.00 69.56 82 ASP A CA 1
ATOM 636 C C . ASP A 1 82 ? 6.575 4.389 8.253 1.00 69.56 82 ASP A C 1
ATOM 638 O O . ASP A 1 82 ? 5.962 5.337 7.773 1.00 69.56 82 ASP A O 1
ATOM 642 N N . ARG A 1 83 ? 7.903 4.410 8.405 1.00 68.06 83 ARG A N 1
ATOM 643 C CA . ARG A 1 83 ? 8.766 5.515 7.948 1.00 68.06 83 ARG A CA 1
ATOM 644 C C . ARG A 1 83 ? 8.827 5.646 6.424 1.00 68.06 83 ARG A C 1
ATOM 646 O O . ARG A 1 83 ? 9.368 6.625 5.922 1.00 68.06 83 ARG A O 1
ATOM 653 N N . ASP A 1 84 ? 8.279 4.665 5.714 1.00 69.75 84 ASP A N 1
ATOM 654 C CA . ASP A 1 84 ? 8.192 4.627 4.261 1.00 69.75 84 ASP A CA 1
ATOM 655 C C . ASP A 1 84 ? 6.776 4.980 3.759 1.00 69.75 84 ASP A C 1
ATOM 657 O O . ASP A 1 84 ? 6.431 4.641 2.634 1.00 69.75 84 ASP A O 1
ATOM 661 N N . ASP A 1 85 ? 5.952 5.682 4.556 1.00 78.50 85 ASP A N 1
ATOM 662 C CA . ASP A 1 85 ? 4.588 6.083 4.163 1.00 78.50 85 ASP A CA 1
ATOM 663 C C . ASP A 1 85 ? 4.516 7.275 3.187 1.00 78.50 85 ASP A C 1
ATOM 665 O O . ASP A 1 85 ? 3.426 7.792 2.913 1.00 78.50 85 ASP A O 1
ATOM 669 N N . TRP A 1 86 ? 5.659 7.686 2.628 1.00 87.31 86 TRP A N 1
ATOM 670 C CA . TRP A 1 86 ? 5.731 8.654 1.537 1.00 87.31 86 TRP A CA 1
ATOM 671 C C . TRP A 1 86 ? 5.004 8.113 0.301 1.00 87.31 86 TRP A C 1
ATOM 673 O O . TRP A 1 86 ? 4.776 6.914 0.141 1.00 87.31 86 TRP A O 1
ATOM 683 N N . GLY A 1 87 ? 4.591 9.014 -0.581 1.00 91.38 87 GLY A N 1
ATOM 684 C CA . GLY A 1 87 ? 3.815 8.659 -1.763 1.00 91.38 87 GLY A CA 1
ATOM 685 C C . GLY A 1 87 ? 4.382 9.249 -3.041 1.00 91.38 87 GLY A C 1
ATOM 686 O O . GLY A 1 87 ? 5.296 10.068 -3.031 1.00 91.38 87 GLY A O 1
ATOM 687 N N . ILE A 1 88 ? 3.778 8.872 -4.162 1.00 94.94 88 ILE A N 1
ATOM 688 C CA . ILE A 1 88 ? 3.970 9.558 -5.441 1.00 94.94 88 ILE A CA 1
ATOM 689 C C . ILE A 1 88 ? 2.895 10.626 -5.604 1.00 94.94 88 ILE A C 1
ATOM 691 O O . ILE A 1 88 ? 1.734 10.410 -5.254 1.00 94.94 88 ILE A O 1
ATOM 695 N N . ARG A 1 89 ? 3.257 11.780 -6.153 1.00 95.69 89 ARG A N 1
ATOM 696 C CA . ARG A 1 89 ? 2.305 12.843 -6.467 1.00 95.69 89 ARG A CA 1
ATOM 697 C C . ARG A 1 89 ? 1.195 12.356 -7.411 1.00 95.69 89 ARG A C 1
ATOM 699 O O . ARG A 1 89 ? 1.498 11.631 -8.362 1.00 95.69 89 ARG A O 1
ATOM 706 N N . PRO A 1 90 ? -0.075 12.755 -7.196 1.00 95.81 90 PRO A N 1
ATOM 707 C CA . PRO A 1 90 ? -1.181 12.361 -8.070 1.00 95.81 90 PRO A CA 1
ATOM 708 C C . PRO A 1 90 ? -0.915 12.658 -9.549 1.00 95.81 90 PRO A C 1
ATOM 710 O O . PRO A 1 90 ? -1.184 11.822 -10.400 1.00 95.81 90 PRO A O 1
ATOM 713 N N . GLU A 1 91 ? -0.281 13.788 -9.859 1.00 97.25 91 GLU A N 1
ATOM 714 C CA . GLU A 1 91 ? -0.002 14.198 -11.236 1.00 97.25 91 GLU A CA 1
ATOM 715 C C . GLU A 1 91 ? 0.981 13.250 -11.938 1.00 97.25 91 GLU A C 1
ATOM 717 O O . GLU A 1 91 ? 0.825 12.956 -13.125 1.00 97.25 91 GLU A O 1
ATOM 722 N N . VAL A 1 92 ? 1.972 12.737 -11.200 1.00 97.88 92 VAL A N 1
ATOM 723 C CA . VAL A 1 92 ? 2.949 11.757 -11.700 1.00 97.88 92 VAL A CA 1
ATOM 724 C C . VAL A 1 92 ? 2.295 10.389 -11.882 1.00 97.88 92 VAL A C 1
ATOM 726 O O . VAL A 1 92 ? 2.531 9.725 -12.895 1.00 97.88 92 VAL A O 1
ATOM 729 N N . PHE A 1 93 ? 1.434 9.982 -10.946 1.00 98.06 93 PHE A N 1
ATOM 730 C CA . PHE A 1 93 ? 0.624 8.773 -11.098 1.00 98.06 93 PHE A CA 1
ATOM 731 C C . PHE A 1 93 ? -0.258 8.857 -12.351 1.00 98.06 93 PHE A C 1
ATOM 733 O O . PHE A 1 93 ? -0.211 7.963 -13.196 1.00 98.06 93 PHE A O 1
ATOM 740 N N . ASP A 1 94 ? -0.963 9.972 -12.550 1.00 98.19 94 ASP A N 1
ATOM 741 C CA . ASP A 1 94 ? -1.825 10.181 -13.713 1.00 98.19 94 ASP A CA 1
ATOM 742 C C . ASP A 1 94 ? -1.041 10.165 -15.034 1.00 98.19 94 ASP A C 1
ATOM 744 O O . ASP A 1 94 ? -1.552 9.713 -16.061 1.00 98.19 94 ASP A O 1
ATOM 748 N N . MET A 1 95 ? 0.210 10.644 -15.044 1.00 98.31 95 MET A N 1
ATOM 749 C CA . MET A 1 95 ? 1.097 10.514 -16.208 1.00 98.31 95 MET A CA 1
ATOM 750 C C . MET A 1 95 ? 1.380 9.047 -16.540 1.00 98.31 95 MET A C 1
ATOM 752 O O . MET A 1 95 ? 1.3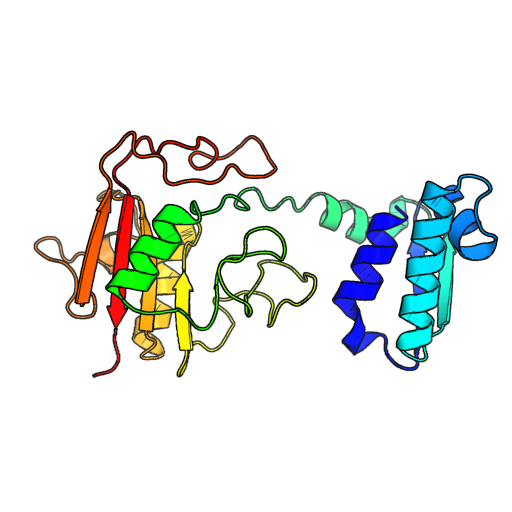14 8.670 -17.711 1.00 98.31 95 MET A O 1
ATOM 756 N N . CYS A 1 96 ? 1.657 8.225 -15.527 1.00 98.44 96 CYS A N 1
ATOM 757 C CA . CYS A 1 96 ? 1.883 6.791 -15.703 1.00 98.44 96 CYS A CA 1
ATOM 758 C C . CYS A 1 96 ? 0.608 6.086 -16.186 1.00 98.44 96 CYS A C 1
ATOM 760 O O . CYS A 1 96 ? 0.664 5.322 -17.149 1.00 98.44 96 CYS A O 1
ATOM 762 N N . VAL A 1 97 ? -0.548 6.406 -15.595 1.00 98.25 97 VAL A N 1
ATOM 763 C CA . VAL A 1 97 ? -1.854 5.850 -15.991 1.00 98.25 97 VAL A CA 1
ATOM 764 C C . VAL A 1 97 ? -2.194 6.197 -17.43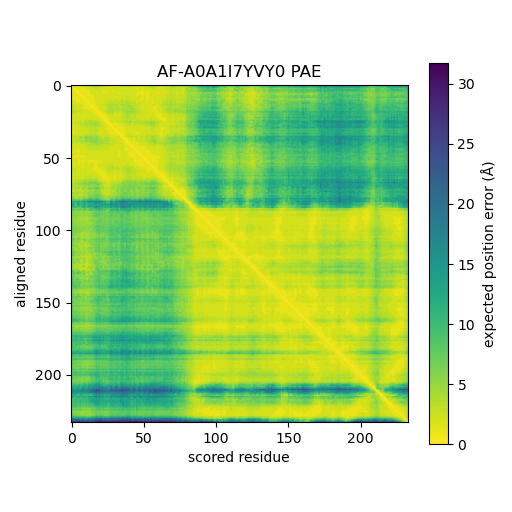6 1.00 98.25 97 VAL A C 1
ATOM 766 O O . VAL A 1 97 ? -2.580 5.319 -18.207 1.00 98.25 97 VAL A O 1
ATOM 769 N N . ARG A 1 98 ? -2.002 7.455 -17.852 1.00 98.44 98 ARG A N 1
ATOM 770 C CA . ARG A 1 98 ? -2.217 7.863 -19.252 1.00 98.44 98 ARG A CA 1
ATOM 771 C C . ARG A 1 98 ? -1.306 7.120 -20.226 1.00 98.44 98 ARG A C 1
ATOM 773 O O . ARG A 1 98 ? -1.695 6.921 -21.373 1.00 98.44 98 ARG A O 1
ATOM 780 N N . ARG A 1 99 ? -0.099 6.746 -19.794 1.00 98.38 99 ARG A N 1
ATOM 781 C CA . ARG A 1 99 ? 0.901 6.095 -20.646 1.00 98.38 99 ARG A CA 1
ATOM 782 C C . ARG A 1 99 ? 0.714 4.580 -20.738 1.00 98.38 99 ARG A C 1
ATOM 784 O O . ARG A 1 99 ? 0.859 4.028 -21.823 1.00 98.38 99 ARG A O 1
ATOM 791 N N . TRP A 1 100 ? 0.405 3.914 -19.628 1.00 98.31 100 TRP A N 1
ATOM 792 C CA . TRP A 1 100 ? 0.437 2.447 -19.529 1.00 98.31 100 TRP A CA 1
ATOM 793 C C . TRP A 1 100 ? -0.898 1.803 -19.141 1.00 98.31 100 TRP A C 1
ATOM 795 O O . TRP A 1 100 ? -1.014 0.573 -19.168 1.00 98.31 100 TRP A O 1
ATOM 805 N N . GLY A 1 101 ? -1.913 2.612 -18.842 1.00 97.88 101 GLY A N 1
ATOM 806 C CA . GLY A 1 101 ? -3.224 2.177 -18.368 1.00 97.88 101 GLY A CA 1
ATOM 807 C C . GLY A 1 101 ? -3.348 2.227 -16.845 1.00 97.88 101 GLY A C 1
ATOM 808 O O . GLY A 1 101 ? -2.376 2.453 -16.131 1.00 97.8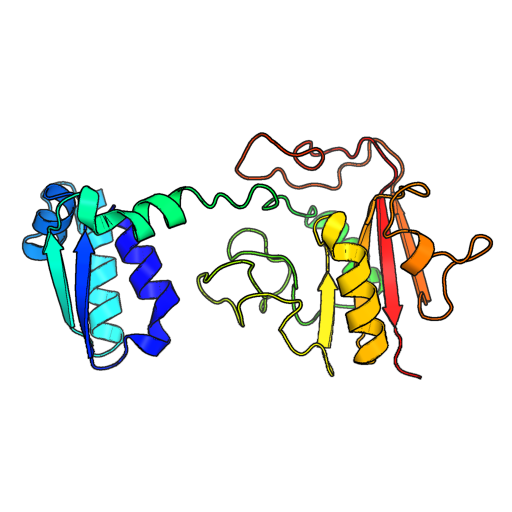8 101 GLY A O 1
ATOM 809 N N . GLN A 1 102 ? -4.568 2.010 -16.355 1.00 97.88 102 GLN A N 1
ATOM 810 C CA . GLN A 1 102 ? -4.913 2.062 -14.934 1.00 97.88 102 GLN A CA 1
ATOM 811 C C . GLN A 1 102 ? -4.523 0.756 -14.218 1.00 97.88 102 GLN A C 1
ATOM 813 O O . GLN A 1 102 ? -5.067 -0.293 -14.573 1.00 97.88 102 GLN A O 1
ATOM 818 N N . PRO A 1 103 ? -3.652 0.800 -13.193 1.00 98.19 103 PRO A N 1
ATOM 819 C CA . PRO A 1 103 ? -3.401 -0.343 -12.322 1.00 98.19 103 PRO A CA 1
ATOM 820 C C . PRO A 1 103 ? -4.653 -0.738 -11.534 1.00 98.19 103 PRO A C 1
ATOM 822 O O . PRO A 1 103 ? -5.465 0.114 -11.155 1.00 98.19 103 PRO A O 1
ATOM 825 N N . THR A 1 104 ? -4.803 -2.036 -11.290 1.00 97.44 104 THR A N 1
ATOM 826 C CA . THR A 1 104 ? -5.923 -2.641 -10.560 1.00 97.44 104 THR A CA 1
ATOM 827 C C . THR A 1 104 ? -5.707 -2.635 -9.049 1.00 97.44 104 THR A C 1
ATOM 829 O O . THR A 1 104 ? -6.687 -2.627 -8.298 1.00 97.44 104 THR A O 1
ATOM 832 N N . VAL A 1 105 ? -4.447 -2.615 -8.601 1.00 97.62 105 VAL A N 1
ATOM 833 C CA . VAL A 1 105 ? -4.053 -2.678 -7.188 1.00 97.62 105 VAL A CA 1
ATOM 834 C C . VAL A 1 105 ? -2.756 -1.906 -6.928 1.00 97.62 105 VAL A C 1
ATOM 836 O O . VAL A 1 105 ? -1.865 -1.860 -7.777 1.00 97.62 105 VAL A O 1
ATOM 839 N N . ASP A 1 106 ? -2.658 -1.294 -5.748 1.00 97.50 106 ASP A N 1
ATOM 840 C CA . ASP A 1 106 ? -1.457 -0.624 -5.235 1.00 97.50 106 ASP A CA 1
ATOM 841 C C . ASP A 1 106 ? -0.741 -1.508 -4.198 1.00 97.50 106 ASP A C 1
ATOM 843 O O . ASP A 1 106 ? -1.343 -1.901 -3.201 1.00 97.50 106 ASP A O 1
ATOM 847 N N . ALA A 1 107 ? 0.523 -1.859 -4.436 1.00 94.94 107 ALA A N 1
ATOM 848 C CA . ALA A 1 107 ? 1.240 -2.876 -3.668 1.00 94.94 107 ALA A CA 1
ATOM 849 C C . ALA A 1 107 ? 2.023 -2.366 -2.449 1.00 94.94 107 ALA A C 1
ATOM 851 O O . ALA A 1 107 ? 2.507 -3.167 -1.658 1.00 94.94 107 ALA A O 1
ATOM 852 N N . PHE A 1 108 ? 2.191 -1.063 -2.259 1.00 93.50 108 PHE A N 1
ATOM 853 C CA . PHE A 1 108 ? 2.997 -0.554 -1.140 1.00 93.50 108 PHE A CA 1
ATOM 854 C C . PHE A 1 108 ? 2.341 0.683 -0.539 1.00 93.50 108 PHE A C 1
ATOM 856 O O . PHE A 1 108 ? 2.967 1.728 -0.394 1.00 93.50 108 PHE A O 1
ATOM 863 N N . ALA A 1 109 ? 1.054 0.558 -0.216 1.00 92.12 109 ALA A N 1
ATOM 864 C CA . ALA A 1 109 ? 0.228 1.676 0.208 1.00 92.12 109 ALA A CA 1
ATOM 865 C C . ALA A 1 109 ? -0.494 1.423 1.531 1.00 92.12 109 ALA A C 1
ATOM 867 O O . ALA A 1 109 ? -0.616 0.308 2.026 1.00 92.12 109 ALA A O 1
ATOM 868 N N . ASN A 1 110 ? -1.006 2.500 2.101 1.00 90.06 110 ASN A N 1
ATOM 869 C CA . ASN A 1 110 ? -1.936 2.509 3.216 1.00 90.06 110 ASN A CA 1
ATOM 870 C C . ASN A 1 110 ? -3.212 3.258 2.801 1.00 90.06 110 ASN A C 1
ATOM 872 O O . ASN A 1 110 ? -3.284 3.857 1.719 1.00 90.06 110 ASN A O 1
ATOM 876 N N . ALA A 1 111 ? -4.217 3.275 3.672 1.00 88.81 111 ALA A N 1
ATOM 877 C CA . ALA A 1 111 ? -5.509 3.896 3.393 1.00 88.81 111 ALA A CA 1
ATOM 878 C C . ALA A 1 111 ? -5.409 5.389 3.020 1.00 88.81 111 ALA A C 1
ATOM 880 O O . ALA A 1 111 ? -6.295 5.913 2.343 1.00 88.81 111 ALA A O 1
ATOM 881 N N . ARG A 1 112 ? -4.332 6.075 3.435 1.00 86.00 112 ARG A N 1
ATOM 882 C CA . ARG A 1 112 ? -4.116 7.515 3.217 1.00 86.00 112 ARG A CA 1
ATOM 883 C C . ARG A 1 112 ? -3.394 7.828 1.907 1.00 86.00 112 ARG A C 1
ATOM 885 O O . ARG A 1 112 ? -3.676 8.867 1.317 1.00 86.00 112 ARG A O 1
ATOM 892 N N . ASN A 1 113 ? -2.464 6.980 1.463 1.00 89.25 113 ASN A N 1
ATOM 893 C CA . ASN A 1 113 ? -1.590 7.279 0.319 1.00 89.25 113 ASN A CA 1
ATOM 894 C C . ASN A 1 113 ? -1.864 6.439 -0.945 1.00 89.25 113 ASN A C 1
ATOM 896 O O . ASN A 1 113 ? -1.285 6.744 -1.995 1.00 89.25 113 ASN A O 1
ATOM 900 N N . ARG A 1 114 ? -2.764 5.446 -0.866 1.00 93.44 114 ARG A N 1
ATOM 901 C CA . ARG A 1 114 ? -3.131 4.560 -1.983 1.00 93.44 114 ARG A CA 1
ATOM 902 C C . ARG A 1 114 ? -3.482 5.308 -3.267 1.00 93.44 114 ARG A C 1
ATOM 904 O O . ARG A 1 114 ? -4.195 6.313 -3.254 1.00 93.44 114 ARG A O 1
ATOM 911 N N . LYS A 1 115 ? -3.029 4.771 -4.400 1.00 95.56 115 LYS A N 1
ATOM 912 C CA . LYS A 1 115 ? -3.343 5.265 -5.755 1.00 95.56 115 LYS A CA 1
ATOM 913 C C . LYS A 1 115 ? -4.456 4.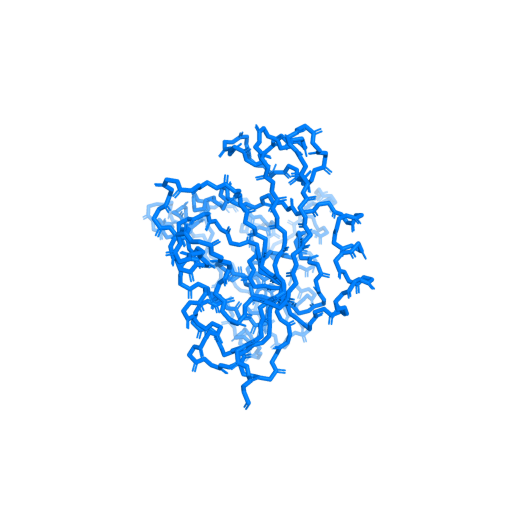495 -6.443 1.00 95.56 115 LYS A C 1
ATOM 915 O O . LYS A 1 115 ? -5.037 4.980 -7.410 1.00 95.56 115 LYS A O 1
ATOM 920 N N . CYS A 1 116 ? -4.780 3.317 -5.921 1.00 96.00 116 CYS A N 1
ATOM 921 C CA . CYS A 1 116 ? -5.836 2.463 -6.441 1.00 96.00 116 CYS A CA 1
ATOM 922 C C . CYS A 1 116 ? -6.958 2.270 -5.403 1.00 96.00 116 CYS A C 1
ATOM 924 O O . CYS A 1 116 ? -6.733 2.413 -4.195 1.00 96.00 116 CYS A O 1
ATOM 926 N N . PRO A 1 117 ? -8.187 1.932 -5.844 1.00 94.62 117 PRO A N 1
ATOM 927 C CA . PRO A 1 117 ? -9.261 1.482 -4.959 1.00 94.62 117 PRO A CA 1
ATOM 928 C C . PRO A 1 117 ? -8.860 0.290 -4.085 1.00 94.62 117 PRO A C 1
ATOM 930 O O . PRO A 1 117 ? -9.143 0.290 -2.893 1.00 94.62 117 PRO A O 1
ATOM 933 N N . ARG A 1 118 ? -8.175 -0.695 -4.678 1.00 96.50 118 ARG A N 1
ATOM 934 C CA . ARG A 1 118 ? -7.606 -1.857 -3.987 1.00 96.50 118 ARG A CA 1
ATOM 935 C C . ARG A 1 118 ? -6.138 -1.598 -3.678 1.00 96.50 118 ARG A C 1
ATOM 937 O O . ARG A 1 118 ? -5.428 -1.050 -4.520 1.00 96.50 118 ARG A O 1
ATOM 944 N N . PHE A 1 119 ? -5.682 -2.021 -2.509 1.00 96.62 119 PHE A N 1
ATOM 945 C CA . PHE A 1 119 ? -4.284 -1.897 -2.122 1.00 96.62 119 PHE A CA 1
ATOM 946 C C . PHE A 1 119 ? -3.889 -2.957 -1.096 1.00 96.62 119 PHE A C 1
ATOM 948 O O . PHE A 1 119 ? -4.728 -3.422 -0.321 1.00 96.62 119 PHE A O 1
ATOM 955 N N . TRP A 1 120 ? -2.609 -3.308 -1.095 1.00 95.88 120 TRP A N 1
ATOM 956 C CA . TRP A 1 120 ? -1.974 -4.100 -0.053 1.00 95.88 120 TRP A CA 1
ATOM 957 C C . TRP A 1 120 ? -1.156 -3.193 0.851 1.00 95.88 120 TRP A C 1
ATOM 959 O O . TRP A 1 120 ? -0.429 -2.315 0.378 1.00 95.88 120 TRP A O 1
ATOM 969 N N . SER A 1 121 ? -1.264 -3.434 2.152 1.00 92.44 121 SER A N 1
ATOM 970 C CA . SER A 1 121 ? -0.622 -2.624 3.180 1.00 92.44 121 SER A CA 1
ATOM 971 C C . SER A 1 121 ? 0.441 -3.399 3.941 1.00 92.44 121 SER A C 1
ATOM 973 O O . SER A 1 121 ? 0.406 -4.623 4.048 1.00 92.44 121 SER A O 1
ATOM 975 N N . LYS A 1 122 ? 1.425 -2.683 4.487 1.00 89.38 122 LYS A N 1
ATOM 976 C CA . LYS A 1 122 ? 2.501 -3.286 5.289 1.00 89.38 122 LYS A CA 1
ATOM 977 C C . LYS A 1 122 ? 1.985 -3.921 6.582 1.00 89.38 122 LYS A C 1
ATOM 979 O O . LYS A 1 122 ? 2.478 -4.963 6.998 1.00 89.38 122 LYS A O 1
ATOM 984 N N . PHE A 1 123 ? 0.987 -3.290 7.193 1.00 88.06 123 PHE A N 1
ATOM 985 C CA . PHE A 1 123 ? 0.271 -3.767 8.374 1.00 88.06 123 PHE A CA 1
ATOM 986 C C . PHE A 1 123 ? -1.232 -3.765 8.100 1.00 88.06 123 PHE A C 1
ATOM 988 O O . PHE A 1 123 ? -1.671 -3.215 7.091 1.00 88.06 123 PHE A O 1
ATOM 995 N N . ALA A 1 124 ? -2.024 -4.371 8.985 1.00 87.50 124 ALA A N 1
ATOM 996 C CA . ALA A 1 124 ? -3.477 -4.326 8.873 1.00 87.50 124 ALA A CA 1
ATOM 997 C C . ALA A 1 124 ? -3.969 -2.865 8.863 1.00 87.50 124 ALA A C 1
ATOM 999 O O . ALA A 1 124 ? -3.572 -2.066 9.711 1.00 87.50 124 ALA A O 1
ATOM 1000 N N . ASP A 1 125 ? -4.797 -2.526 7.878 1.00 89.62 125 ASP A N 1
ATOM 1001 C CA . ASP A 1 125 ? -5.287 -1.169 7.640 1.00 89.62 125 ASP A CA 1
ATOM 1002 C C . ASP A 1 125 ? -6.732 -1.213 7.129 1.00 89.62 125 ASP A C 1
ATOM 1004 O O . ASP A 1 125 ? -7.205 -2.246 6.647 1.00 89.62 125 ASP A O 1
ATOM 1008 N N . ILE A 1 126 ? -7.450 -0.102 7.258 1.00 87.81 126 ILE A N 1
ATOM 1009 C CA . ILE A 1 126 ? -8.853 -0.001 6.856 1.00 87.81 126 ILE A CA 1
ATOM 1010 C C . ILE A 1 126 ? -8.947 -0.200 5.341 1.00 87.81 126 ILE A C 1
ATOM 1012 O O . ILE A 1 126 ? -8.226 0.438 4.582 1.00 87.81 126 ILE A O 1
ATOM 1016 N N . ASP A 1 127 ? -9.848 -1.082 4.908 1.00 90.00 127 ASP A N 1
ATOM 1017 C CA . ASP A 1 127 ? -10.121 -1.414 3.501 1.00 90.00 127 ASP A CA 1
ATOM 1018 C C . ASP A 1 127 ? -8.966 -2.060 2.715 1.00 90.00 127 ASP A C 1
ATOM 1020 O O . ASP A 1 127 ? -9.088 -2.269 1.504 1.00 90.00 127 ASP A O 1
ATOM 1024 N N . THR A 1 128 ? -7.871 -2.441 3.380 1.00 92.88 128 THR A N 1
ATOM 1025 C CA . THR A 1 128 ? -6.791 -3.185 2.721 1.00 92.88 128 THR A CA 1
ATOM 1026 C C . THR A 1 128 ? -7.308 -4.515 2.162 1.00 92.88 128 THR A C 1
ATOM 1028 O O . THR A 1 128 ? -8.089 -5.224 2.810 1.00 92.88 128 THR A O 1
ATOM 1031 N N . CYS A 1 129 ? -6.883 -4.891 0.951 1.00 92.88 129 CYS A N 1
ATOM 1032 C CA . CYS A 1 129 ? -7.223 -6.203 0.393 1.00 92.88 129 CYS A CA 1
ATOM 1033 C C . CYS A 1 129 ? -6.285 -7.320 0.867 1.00 92.88 129 CYS A C 1
ATOM 1035 O O . CYS A 1 129 ? -6.544 -8.488 0.583 1.00 92.88 129 CYS A O 1
ATOM 1037 N N . GLY A 1 130 ? -5.232 -6.979 1.608 1.00 91.25 130 GLY A N 1
ATOM 1038 C CA . GLY A 1 130 ? -4.315 -7.933 2.218 1.00 91.25 130 GLY A CA 1
ATOM 1039 C C . GLY A 1 130 ? -3.104 -7.240 2.831 1.00 91.25 130 GLY A C 1
ATOM 1040 O O . GLY A 1 130 ? -2.774 -6.107 2.485 1.00 91.25 130 GLY A O 1
ATOM 1041 N N . VAL A 1 131 ? -2.442 -7.941 3.744 1.00 90.81 131 VAL A N 1
ATOM 1042 C CA . VAL A 1 131 ? -1.194 -7.481 4.354 1.00 90.81 131 VAL A CA 1
ATOM 1043 C C . VAL A 1 131 ? -0.022 -8.123 3.621 1.00 90.81 131 VAL A C 1
ATOM 1045 O O . VAL A 1 131 ? -0.099 -9.297 3.274 1.00 90.81 131 VAL A O 1
ATOM 1048 N N . ASP A 1 132 ? 1.047 -7.355 3.425 1.00 91.69 132 ASP A N 1
ATOM 1049 C CA . ASP A 1 132 ? 2.258 -7.738 2.695 1.00 91.69 132 ASP A CA 1
ATOM 1050 C C . ASP A 1 132 ? 1.998 -8.075 1.216 1.00 91.69 132 ASP A C 1
ATOM 1052 O O . ASP A 1 132 ? 1.592 -9.176 0.831 1.00 91.69 132 ASP A O 1
ATOM 1056 N N . ALA A 1 133 ? 2.290 -7.112 0.344 1.00 93.81 133 ALA A N 1
ATOM 1057 C CA . ALA A 1 133 ? 2.144 -7.319 -1.089 1.00 93.81 133 ALA A CA 1
ATOM 1058 C C . ALA A 1 133 ? 3.069 -8.390 -1.655 1.00 93.81 133 ALA A C 1
ATOM 1060 O O . ALA A 1 133 ? 2.724 -8.985 -2.670 1.00 93.81 133 ALA A O 1
ATOM 1061 N N . LEU A 1 134 ? 4.219 -8.655 -1.031 1.00 94.38 134 LEU A N 1
ATOM 1062 C CA . LEU A 1 134 ? 5.150 -9.672 -1.521 1.00 94.38 134 LEU A CA 1
ATOM 1063 C C . LEU A 1 134 ? 4.691 -11.091 -1.167 1.00 94.38 134 LEU A C 1
ATOM 1065 O O . LEU A 1 134 ? 5.102 -12.046 -1.821 1.00 94.38 134 LEU A O 1
ATOM 1069 N N . ALA A 1 135 ? 3.810 -11.225 -0.174 1.00 93.81 135 ALA A N 1
ATOM 1070 C CA . ALA A 1 135 ? 3.116 -12.469 0.148 1.00 93.81 135 ALA A CA 1
ATOM 1071 C C . ALA A 1 135 ? 1.796 -12.642 -0.630 1.00 93.81 135 ALA A C 1
ATOM 1073 O O . ALA A 1 135 ? 1.192 -13.716 -0.596 1.00 93.81 135 ALA A O 1
ATOM 1074 N N . SER A 1 136 ? 1.334 -11.597 -1.319 1.00 93.12 136 SER A N 1
ATOM 1075 C CA . SER A 1 136 ? 0.079 -11.600 -2.070 1.00 93.12 136 SER A CA 1
ATOM 1076 C C . SER A 1 136 ? 0.262 -12.158 -3.486 1.00 93.12 136 SER A C 1
ATOM 1078 O O . SER A 1 136 ? 1.342 -12.081 -4.070 1.00 93.12 136 SER A O 1
ATOM 1080 N N . SER A 1 137 ? -0.804 -12.721 -4.063 1.00 94.31 137 SER A N 1
ATOM 1081 C CA . SER A 1 137 ? -0.800 -13.142 -5.471 1.00 94.31 137 SER A CA 1
ATOM 1082 C C . SER A 1 137 ? -0.984 -11.931 -6.389 1.00 94.31 137 SER A C 1
ATOM 1084 O O . SER A 1 137 ? -1.899 -11.133 -6.191 1.00 94.31 137 SER A O 1
ATOM 1086 N N . TRP A 1 138 ? -0.095 -11.798 -7.372 1.00 94.75 138 TRP A N 1
ATOM 1087 C CA . TRP A 1 138 ? -0.101 -10.780 -8.427 1.00 94.75 138 TRP A CA 1
ATOM 1088 C C . TRP A 1 138 ? -0.581 -11.363 -9.768 1.00 94.75 138 TRP A C 1
ATOM 1090 O O . TRP A 1 138 ? -0.590 -10.663 -10.781 1.00 94.75 138 TRP A O 1
ATOM 1100 N N . GLU A 1 139 ? -0.980 -12.637 -9.795 1.00 92.19 139 GLU A N 1
ATOM 1101 C CA . GLU A 1 139 ? -1.483 -13.302 -10.997 1.00 92.19 139 GLU A CA 1
ATOM 1102 C C . GLU A 1 139 ? -2.742 -12.599 -11.522 1.00 92.19 139 GLU A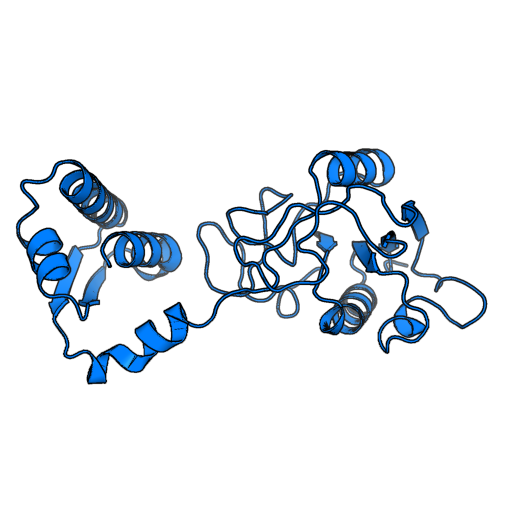 C 1
ATOM 1104 O O . GLU A 1 139 ? -3.724 -12.411 -10.804 1.00 92.19 139 GLU A O 1
ATOM 1109 N N . GLY A 1 140 ? -2.715 -12.202 -12.797 1.00 91.94 140 GLY A N 1
ATOM 1110 C CA . GLY A 1 140 ? -3.827 -11.500 -13.444 1.00 91.94 140 GLY A CA 1
ATOM 1111 C C . GLY A 1 140 ? -4.037 -10.049 -12.990 1.00 91.94 140 GLY A C 1
ATOM 1112 O O . GLY A 1 140 ? -4.963 -9.398 -13.475 1.00 91.94 140 GLY A O 1
ATOM 1113 N N . GLU A 1 141 ? -3.193 -9.520 -12.102 1.00 94.75 141 GLU A N 1
ATOM 1114 C CA . GLU A 1 141 ? -3.250 -8.128 -11.658 1.00 94.75 141 GLU A CA 1
ATOM 1115 C C . GLU A 1 141 ? -2.353 -7.229 -12.523 1.00 94.75 141 GLU A C 1
ATOM 1117 O O . GLU A 1 141 ? -1.310 -7.645 -13.038 1.00 94.75 141 GLU A O 1
ATOM 1122 N N . PHE A 1 142 ? -2.744 -5.957 -12.654 1.00 97.50 142 PHE A N 1
ATOM 1123 C CA . PHE A 1 142 ? -1.856 -4.903 -13.134 1.00 97.50 142 PHE A CA 1
ATOM 1124 C C . PHE A 1 142 ? -1.483 -4.006 -11.957 1.00 97.50 142 PHE A C 1
ATOM 1126 O O . PHE A 1 142 ? -2.309 -3.242 -11.461 1.00 97.50 142 PHE A O 1
ATOM 1133 N N . VAL A 1 143 ? -0.245 -4.112 -11.491 1.00 98.00 143 VAL A N 1
ATOM 1134 C CA . VAL A 1 143 ? 0.140 -3.617 -10.167 1.00 98.00 143 VAL A CA 1
ATOM 1135 C C . VAL A 1 143 ? 0.834 -2.260 -10.242 1.00 98.00 143 VAL A C 1
ATOM 1137 O O . VAL A 1 143 ? 1.765 -2.066 -11.019 1.00 98.00 143 VAL A O 1
ATOM 1140 N N . TRP A 1 144 ? 0.423 -1.315 -9.400 1.00 98.38 144 TRP A N 1
ATOM 1141 C CA . TRP A 1 144 ? 1.214 -0.127 -9.083 1.00 98.38 144 TRP A CA 1
ATOM 1142 C C . TRP A 1 144 ? 2.156 -0.457 -7.926 1.00 98.38 144 TRP A C 1
ATOM 1144 O O . TRP A 1 144 ? 1.696 -0.806 -6.839 1.00 98.38 144 TRP A O 1
ATOM 1154 N N . ALA A 1 145 ? 3.467 -0.369 -8.145 1.00 97.44 145 ALA A N 1
ATOM 1155 C CA . ALA A 1 145 ? 4.464 -0.730 -7.145 1.00 97.44 145 ALA A CA 1
ATOM 1156 C C . ALA A 1 145 ? 5.512 0.373 -6.985 1.00 97.44 145 ALA A C 1
ATOM 1158 O O . ALA A 1 145 ? 6.296 0.650 -7.891 1.00 97.44 145 ALA A O 1
ATOM 1159 N N . VAL A 1 146 ? 5.566 0.972 -5.797 1.00 95.94 146 VAL A N 1
ATOM 1160 C CA . VAL A 1 146 ? 6.618 1.920 -5.404 1.00 95.94 146 VAL A CA 1
ATOM 1161 C C . VAL A 1 146 ? 7.183 1.470 -4.054 1.00 95.94 146 VAL A C 1
ATOM 1163 O O . VAL A 1 146 ? 6.852 2.039 -3.017 1.00 95.94 146 VAL A O 1
ATOM 1166 N N . PRO A 1 147 ? 7.958 0.373 -4.034 1.00 94.00 147 PRO A N 1
ATOM 1167 C CA . PRO A 1 147 ? 8.472 -0.192 -2.795 1.00 94.00 147 PRO A CA 1
ATOM 1168 C C . PRO A 1 147 ? 9.642 0.631 -2.231 1.00 94.00 147 PRO A C 1
ATOM 1170 O O . PRO A 1 147 ? 10.336 1.330 -2.978 1.00 94.00 147 PRO A O 1
ATOM 1173 N N . PRO A 1 148 ? 9.977 0.453 -0.939 1.00 90.81 148 PRO A N 1
ATOM 1174 C CA . PRO A 1 148 ? 11.277 0.856 -0.419 1.00 90.81 148 PRO A CA 1
ATOM 1175 C C . PRO A 1 148 ? 12.418 0.256 -1.265 1.00 90.81 148 PRO A C 1
ATOM 1177 O O . PRO A 1 148 ? 12.308 -0.899 -1.698 1.00 90.81 148 PRO A O 1
ATOM 1180 N N . PRO A 1 149 ? 13.550 0.962 -1.465 1.00 90.88 149 PRO A N 1
ATOM 1181 C CA . PRO A 1 149 ? 14.630 0.498 -2.342 1.00 90.88 149 PRO A CA 1
ATOM 1182 C C . PRO A 1 149 ? 15.167 -0.903 -2.027 1.00 90.88 149 PRO A C 1
ATOM 1184 O O . PRO A 1 149 ? 15.583 -1.638 -2.921 1.00 90.88 149 PRO A O 1
ATOM 1187 N N . THR A 1 150 ? 15.128 -1.299 -0.755 1.00 91.19 150 THR A N 1
ATOM 1188 C CA . THR A 1 150 ? 15.554 -2.622 -0.284 1.00 91.19 150 THR A CA 1
ATOM 1189 C C . THR A 1 150 ? 14.666 -3.764 -0.780 1.00 91.19 150 THR A C 1
ATOM 1191 O O . THR A 1 150 ? 15.148 -4.889 -0.860 1.00 91.19 150 THR A O 1
ATOM 1194 N N . ARG A 1 151 ? 13.407 -3.490 -1.149 1.00 94.00 151 ARG A N 1
ATOM 1195 C CA . ARG A 1 151 ? 12.408 -4.484 -1.583 1.00 94.00 151 ARG A CA 1
ATOM 1196 C C . ARG A 1 151 ? 12.210 -4.519 -3.105 1.00 94.00 151 ARG A C 1
ATOM 1198 O O . ARG A 1 151 ? 11.501 -5.388 -3.601 1.00 94.00 151 ARG A O 1
ATOM 1205 N N . ILE A 1 152 ? 12.850 -3.621 -3.867 1.00 96.69 152 ILE A N 1
ATOM 1206 C CA . ILE A 1 152 ? 12.712 -3.554 -5.337 1.00 96.69 152 ILE A CA 1
ATOM 1207 C C . ILE A 1 152 ? 13.082 -4.887 -6.001 1.00 96.69 152 ILE A C 1
ATOM 1209 O O . ILE A 1 152 ? 12.364 -5.349 -6.882 1.00 96.69 152 ILE A O 1
ATOM 1213 N N . ALA A 1 153 ? 14.179 -5.523 -5.578 1.00 96.06 153 ALA A N 1
ATOM 1214 C CA . ALA A 1 153 ? 14.623 -6.785 -6.175 1.00 96.06 153 ALA A CA 1
ATOM 1215 C C . ALA A 1 153 ? 13.590 -7.912 -5.997 1.00 96.06 153 ALA A C 1
ATOM 1217 O O . ALA A 1 153 ? 13.373 -8.693 -6.919 1.00 96.06 153 ALA A O 1
ATOM 1218 N N . GLU A 1 154 ? 12.925 -7.959 -4.840 1.00 96.50 154 GLU A N 1
ATOM 1219 C CA . GLU A 1 154 ? 11.869 -8.933 -4.547 1.00 96.50 154 GLU A CA 1
ATOM 1220 C C . GLU A 1 154 ? 10.620 -8.675 -5.392 1.00 96.50 154 GLU A C 1
ATOM 1222 O O . GLU A 1 154 ? 10.032 -9.622 -5.901 1.00 96.50 154 GLU A O 1
ATOM 1227 N N . VAL A 1 155 ? 10.255 -7.407 -5.617 1.00 97.00 155 VAL A N 1
ATOM 1228 C CA . VAL A 1 155 ? 9.156 -7.057 -6.532 1.00 97.00 155 VAL A CA 1
ATOM 1229 C C . VAL A 1 155 ? 9.453 -7.524 -7.954 1.00 97.00 155 VAL A C 1
ATOM 1231 O O . VAL A 1 155 ? 8.591 -8.114 -8.597 1.00 97.00 155 VAL A O 1
ATOM 1234 N N . VAL A 1 156 ? 10.669 -7.290 -8.452 1.00 96.94 156 VAL A N 1
ATOM 1235 C CA . VAL A 1 156 ? 11.058 -7.712 -9.807 1.00 96.94 156 VAL A CA 1
ATOM 1236 C C . VAL A 1 156 ? 11.006 -9.232 -9.943 1.00 96.94 156 VAL A C 1
ATOM 1238 O O . VAL A 1 156 ? 10.432 -9.741 -10.902 1.00 96.94 156 VAL A O 1
ATOM 1241 N N . ASP A 1 157 ? 11.561 -9.958 -8.973 1.00 95.81 157 ASP A N 1
ATOM 1242 C CA . ASP A 1 157 ? 11.511 -11.421 -8.937 1.00 95.81 157 ASP A CA 1
ATOM 1243 C C . ASP A 1 157 ? 10.066 -11.941 -8.886 1.00 95.81 157 ASP A C 1
ATOM 1245 O O . ASP A 1 157 ? 9.724 -12.854 -9.635 1.00 95.81 157 ASP A O 1
ATOM 1249 N N . LEU A 1 158 ? 9.194 -11.320 -8.087 1.00 95.81 158 LEU A N 1
ATOM 1250 C CA . LEU A 1 158 ? 7.781 -11.686 -7.990 1.00 95.81 158 LEU A CA 1
ATOM 1251 C C . LEU A 1 158 ? 7.034 -11.485 -9.313 1.00 95.81 158 LEU A C 1
ATOM 1253 O O . LEU A 1 158 ? 6.335 -12.391 -9.767 1.00 95.81 158 LEU A O 1
ATOM 1257 N N . VAL A 1 159 ? 7.227 -10.327 -9.954 1.00 95.81 159 VAL A N 1
ATOM 1258 C CA . VAL A 1 159 ? 6.636 -10.001 -11.260 1.00 95.81 159 VAL A CA 1
ATOM 1259 C C . VAL A 1 159 ? 7.046 -11.030 -12.309 1.00 95.81 159 VAL A C 1
ATOM 1261 O O . VAL A 1 159 ? 6.195 -11.536 -13.037 1.00 95.81 159 VAL A O 1
ATOM 1264 N N . VAL A 1 160 ? 8.332 -11.386 -12.354 1.00 94.62 160 VAL A N 1
ATOM 1265 C CA . VAL A 1 160 ? 8.853 -12.381 -13.300 1.00 94.62 160 VAL A CA 1
ATOM 1266 C C . VAL A 1 160 ? 8.315 -13.778 -12.992 1.00 94.62 160 VAL A C 1
ATOM 1268 O O . VAL A 1 160 ? 7.861 -14.467 -13.901 1.00 94.62 160 VAL A O 1
ATOM 1271 N N . ARG A 1 161 ? 8.330 -14.205 -11.724 1.00 94.88 161 ARG A N 1
ATOM 1272 C CA . ARG A 1 161 ? 7.880 -15.548 -11.321 1.00 94.88 161 ARG A CA 1
ATOM 1273 C C . ARG A 1 161 ? 6.396 -15.783 -11.565 1.00 94.88 161 ARG A C 1
ATOM 1275 O O . ARG A 1 161 ? 6.029 -16.901 -11.907 1.00 94.88 161 ARG A O 1
ATOM 1282 N N . GLN A 1 162 ? 5.562 -14.766 -11.364 1.00 94.88 162 GLN A N 1
ATOM 1283 C CA . GLN A 1 162 ? 4.108 -14.876 -11.517 1.00 94.88 162 GLN A CA 1
ATOM 1284 C C . GLN A 1 162 ? 3.602 -14.396 -12.884 1.00 94.88 162 GLN A C 1
ATOM 1286 O O . GLN A 1 162 ? 2.397 -14.399 -13.117 1.00 94.88 162 GLN A O 1
ATOM 1291 N N . GLY A 1 163 ? 4.493 -13.964 -13.787 1.00 92.69 163 GLY A N 1
ATOM 1292 C CA . GLY A 1 163 ? 4.096 -13.398 -15.080 1.00 92.69 163 GLY A CA 1
ATOM 1293 C C . GLY A 1 163 ? 3.176 -12.181 -14.934 1.00 92.69 163 GLY A C 1
ATOM 1294 O O . GLY A 1 163 ? 2.290 -11.971 -15.758 1.00 92.69 163 GLY A O 1
ATOM 1295 N N . ALA A 1 164 ? 3.336 -11.416 -13.852 1.00 93.31 164 ALA A N 1
ATOM 1296 C CA . ALA A 1 164 ? 2.485 -10.272 -13.567 1.00 93.31 164 ALA A CA 1
ATOM 1297 C C . ALA A 1 164 ? 2.872 -9.069 -14.438 1.00 93.31 164 ALA A C 1
ATOM 1299 O O . ALA A 1 164 ? 3.979 -8.981 -14.981 1.00 93.31 164 ALA A O 1
ATOM 1300 N N . ARG A 1 165 ? 1.964 -8.096 -14.520 1.00 97.12 165 ARG A N 1
ATOM 1301 C CA . ARG A 1 165 ? 2.231 -6.795 -15.135 1.00 97.12 165 ARG A CA 1
ATOM 1302 C C . ARG A 1 165 ? 2.317 -5.744 -14.038 1.00 97.12 165 ARG A C 1
ATOM 1304 O O . ARG A 1 165 ? 1.468 -5.712 -13.149 1.00 97.12 165 ARG A O 1
ATOM 1311 N N . ALA A 1 166 ? 3.308 -4.860 -14.089 1.00 98.19 166 ALA A N 1
ATOM 1312 C CA . ALA A 1 166 ? 3.486 -3.838 -13.060 1.00 98.19 166 ALA A CA 1
ATOM 1313 C C . ALA A 1 166 ? 4.013 -2.513 -13.615 1.00 98.19 166 ALA A C 1
ATOM 1315 O O . ALA A 1 166 ? 4.799 -2.488 -14.557 1.00 98.19 166 ALA A O 1
ATOM 1316 N N . ILE A 1 167 ? 3.613 -1.405 -12.995 1.00 98.62 167 ILE A N 1
ATOM 1317 C CA . ILE A 1 167 ? 4.326 -0.131 -13.070 1.00 98.62 167 ILE A CA 1
ATOM 1318 C C . ILE A 1 167 ? 5.191 -0.037 -11.817 1.00 98.62 167 ILE A C 1
ATOM 1320 O O . ILE A 1 167 ? 4.669 0.136 -10.716 1.00 98.62 167 ILE A O 1
ATOM 1324 N N . LEU A 1 168 ? 6.505 -0.156 -11.988 1.00 98.50 168 LEU A N 1
ATOM 1325 C CA . LEU A 1 168 ? 7.476 -0.120 -10.901 1.00 98.50 168 LEU A CA 1
ATOM 1326 C C . LEU A 1 168 ? 8.180 1.241 -10.847 1.00 98.50 168 LEU A C 1
ATOM 1328 O O . LEU A 1 168 ? 8.889 1.599 -11.785 1.00 98.50 168 LEU A O 1
ATOM 1332 N N . GLY A 1 169 ? 8.022 1.980 -9.750 1.00 98.00 169 GLY A N 1
ATOM 1333 C CA . GLY A 1 169 ? 8.796 3.190 -9.460 1.00 98.00 169 GLY A CA 1
ATOM 1334 C C . GLY A 1 169 ? 10.117 2.865 -8.761 1.00 98.00 169 GLY A C 1
ATOM 1335 O O . GLY A 1 169 ? 10.115 2.172 -7.745 1.00 98.00 169 GLY A O 1
ATOM 1336 N N . ILE A 1 170 ? 11.237 3.380 -9.275 1.00 97.00 170 ILE A N 1
ATOM 1337 C CA . ILE A 1 170 ? 12.577 3.181 -8.703 1.00 97.00 170 ILE A CA 1
ATOM 1338 C C . ILE A 1 170 ? 13.402 4.477 -8.700 1.00 97.00 170 ILE A C 1
ATOM 1340 O O . ILE A 1 170 ? 13.332 5.269 -9.648 1.00 97.00 170 ILE A O 1
ATOM 1344 N N . PRO A 1 171 ? 14.295 4.659 -7.713 1.00 96.19 171 PRO A N 1
ATOM 1345 C CA . PRO A 1 171 ? 15.420 5.567 -7.873 1.00 96.19 171 PRO A CA 1
ATOM 1346 C C . PRO A 1 171 ? 16.444 4.981 -8.860 1.00 96.19 171 PRO A C 1
ATOM 1348 O O . PRO A 1 171 ? 16.725 3.780 -8.856 1.00 96.19 171 PRO A O 1
ATOM 1351 N N . VAL A 1 172 ? 17.057 5.819 -9.695 1.00 95.31 172 VAL A N 1
ATOM 1352 C CA . VAL A 1 172 ? 18.122 5.383 -10.612 1.00 95.31 172 VAL A CA 1
ATOM 1353 C C . VAL A 1 172 ? 19.451 5.354 -9.864 1.00 95.31 172 VAL A C 1
ATOM 1355 O O . VAL A 1 172 ? 20.227 6.310 -9.902 1.00 95.31 172 VAL A O 1
ATOM 1358 N N . TRP A 1 173 ? 19.715 4.244 -9.174 1.00 94.69 173 TRP A N 1
ATOM 1359 C CA . TRP A 1 173 ? 20.947 4.018 -8.411 1.00 94.69 173 TRP A CA 1
ATOM 1360 C C . TRP A 1 173 ? 21.715 2.796 -8.934 1.00 94.69 173 TRP A C 1
ATOM 1362 O O . TRP A 1 173 ? 21.569 1.705 -8.381 1.00 94.69 173 TRP A O 1
ATOM 1372 N N . PRO A 1 174 ? 22.575 2.956 -9.960 1.00 92.25 174 PRO A N 1
ATOM 1373 C CA . PRO A 1 174 ? 23.287 1.837 -10.584 1.00 92.25 174 PRO A CA 1
ATOM 1374 C C . PRO A 1 174 ? 24.144 0.997 -9.629 1.00 92.25 174 PRO A C 1
ATOM 1376 O O . PRO A 1 174 ? 24.323 -0.195 -9.853 1.00 92.25 174 PRO A O 1
ATOM 1379 N N . SER A 1 175 ? 24.655 1.606 -8.555 1.00 91.56 175 SER A N 1
ATOM 1380 C CA . SER A 1 175 ? 25.474 0.925 -7.544 1.00 91.56 175 SER A CA 1
ATOM 1381 C C . SER A 1 175 ? 24.659 0.179 -6.480 1.00 91.56 175 SER A C 1
ATOM 1383 O O . SER A 1 175 ? 25.245 -0.503 -5.642 1.00 91.56 175 SER A O 1
ATOM 1385 N N . HIS A 1 176 ? 23.329 0.324 -6.455 1.00 93.25 176 HIS A N 1
ATOM 1386 C CA . HIS A 1 176 ? 22.484 -0.353 -5.471 1.00 93.25 176 HIS A CA 1
ATOM 1387 C C . HIS A 1 176 ? 22.191 -1.797 -5.900 1.00 93.25 176 HIS A C 1
ATOM 1389 O O . HIS A 1 176 ? 21.969 -2.081 -7.075 1.00 93.25 176 HIS A O 1
ATOM 1395 N N . LEU A 1 177 ? 22.098 -2.708 -4.927 1.00 90.94 177 LEU A N 1
ATOM 1396 C CA . LEU A 1 177 ? 21.944 -4.154 -5.145 1.00 90.94 177 LEU A CA 1
ATOM 1397 C C . LEU A 1 177 ? 20.698 -4.572 -5.949 1.00 90.94 177 LEU A C 1
ATOM 1399 O O . LEU A 1 177 ? 20.686 -5.671 -6.494 1.00 90.94 177 LEU A O 1
ATOM 1403 N N . PHE A 1 178 ? 19.664 -3.727 -6.049 1.00 94.62 178 PHE A N 1
ATOM 1404 C CA . PHE A 1 178 ? 18.467 -4.053 -6.832 1.00 94.62 178 PHE A CA 1
ATOM 1405 C C . PHE A 1 178 ? 18.664 -3.783 -8.326 1.00 94.62 178 PHE A C 1
ATOM 1407 O O . PHE A 1 178 ? 17.982 -4.383 -9.150 1.00 94.62 178 PHE A O 1
ATOM 1414 N N . PHE A 1 179 ? 19.563 -2.865 -8.695 1.00 95.12 179 PHE A N 1
ATOM 1415 C CA . PHE A 1 179 ? 19.650 -2.356 -10.063 1.00 95.12 179 PHE A CA 1
ATOM 1416 C C . PHE A 1 179 ? 19.983 -3.452 -11.093 1.00 95.12 179 PHE A C 1
ATOM 1418 O O . PHE A 1 179 ? 19.333 -3.484 -12.140 1.00 95.12 179 PHE A O 1
ATOM 1425 N N . PRO A 1 180 ? 20.875 -4.426 -10.798 1.00 95.12 180 PRO A N 1
ATOM 1426 C CA . PRO A 1 180 ? 21.134 -5.555 -11.694 1.00 95.12 180 PRO A CA 1
ATOM 1427 C C . PRO A 1 180 ? 19.920 -6.456 -11.979 1.00 95.12 180 PRO A C 1
ATOM 1429 O O . PRO A 1 180 ? 19.929 -7.207 -12.960 1.00 95.12 180 PRO A O 1
ATOM 1432 N N . ALA A 1 181 ? 18.870 -6.404 -11.149 1.00 95.19 181 ALA A N 1
ATOM 1433 C CA . ALA A 1 181 ? 17.626 -7.126 -11.416 1.00 95.19 181 ALA A CA 1
ATOM 1434 C C . ALA A 1 181 ? 16.895 -6.548 -12.637 1.00 95.19 181 ALA A C 1
ATOM 1436 O O . ALA A 1 181 ? 16.246 -7.295 -13.355 1.00 95.19 181 ALA A O 1
ATOM 1437 N N . LEU A 1 182 ? 17.055 -5.250 -12.915 1.00 96.75 182 LEU A N 1
ATOM 1438 C CA . LEU A 1 182 ? 16.393 -4.529 -14.010 1.00 96.75 182 LEU A CA 1
ATOM 1439 C C . LEU A 1 182 ? 17.324 -4.225 -15.190 1.00 96.75 182 LEU A C 1
ATOM 1441 O O . LEU A 1 182 ? 16.850 -4.062 -16.312 1.00 96.75 182 LEU A O 1
ATOM 1445 N N . TRP A 1 183 ? 18.634 -4.155 -14.949 1.00 95.88 183 TRP A N 1
ATOM 1446 C CA . TRP A 1 183 ? 19.644 -3.754 -15.929 1.00 95.88 183 TRP A CA 1
ATOM 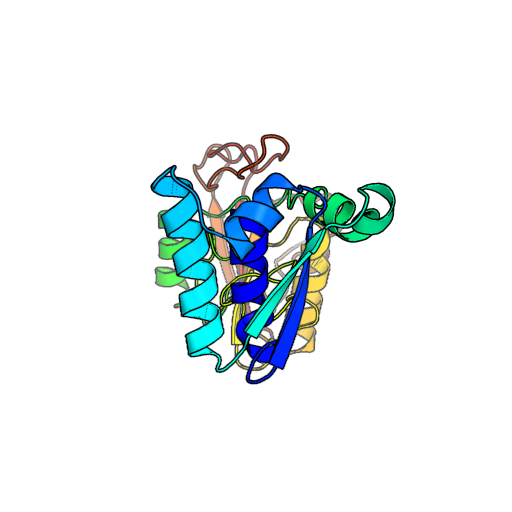1447 C C . TRP A 1 183 ? 20.768 -4.790 -16.023 1.00 95.88 183 TRP A C 1
ATOM 1449 O O . TRP A 1 183 ? 21.323 -5.200 -15.005 1.00 95.88 183 TRP A O 1
ATOM 1459 N N . ASP A 1 184 ? 21.146 -5.204 -17.232 1.00 92.94 184 ASP A N 1
ATOM 1460 C CA . ASP A 1 184 ? 22.178 -6.238 -17.446 1.00 92.94 184 ASP A CA 1
ATOM 1461 C C . ASP A 1 184 ? 23.613 -5.685 -17.587 1.00 92.94 184 ASP A C 1
ATOM 1463 O O . ASP A 1 184 ? 24.570 -6.436 -17.775 1.00 92.94 184 ASP A O 1
ATOM 1467 N N . GLY A 1 185 ? 23.767 -4.363 -17.491 1.00 91.12 185 GLY A N 1
ATOM 1468 C CA . GLY A 1 185 ? 25.021 -3.640 -17.718 1.00 91.12 185 GLY A CA 1
ATOM 1469 C C . GLY A 1 185 ? 25.069 -2.911 -19.062 1.00 91.12 185 GLY A C 1
ATOM 1470 O O . GLY A 1 185 ? 25.881 -2.000 -19.220 1.00 91.12 185 GLY A O 1
ATOM 1471 N N . ARG A 1 186 ? 24.182 -3.243 -20.005 1.00 92.00 186 ARG A N 1
ATOM 1472 C CA . ARG A 1 186 ? 24.094 -2.633 -21.342 1.00 92.00 186 ARG A CA 1
ATOM 1473 C C . ARG A 1 186 ? 22.701 -2.110 -21.666 1.00 92.00 186 ARG A C 1
ATOM 1475 O O . ARG A 1 186 ? 22.598 -1.074 -22.317 1.00 92.00 186 ARG A O 1
ATOM 1482 N N . ALA A 1 187 ? 21.665 -2.822 -21.243 1.00 94.62 187 ALA A N 1
ATOM 1483 C CA . ALA A 1 187 ? 20.277 -2.498 -21.519 1.00 94.62 187 ALA A CA 1
ATOM 1484 C C . ALA A 1 187 ? 19.360 -2.906 -20.357 1.00 94.62 187 ALA A C 1
ATOM 1486 O O . ALA A 1 187 ? 19.742 -3.650 -19.445 1.00 94.62 187 ALA A O 1
ATOM 1487 N N . TRP A 1 188 ? 18.124 -2.407 -20.410 1.00 96.38 188 TRP A N 1
ATOM 1488 C CA . TRP A 1 188 ? 17.047 -2.922 -19.576 1.00 96.38 188 TRP A CA 1
ATOM 1489 C C . TRP A 1 188 ? 16.789 -4.388 -19.931 1.00 96.38 188 TRP A C 1
ATOM 1491 O O . TRP A 1 188 ? 16.949 -4.792 -21.086 1.00 96.38 188 TRP A O 1
ATOM 1501 N N . ARG A 1 189 ? 16.390 -5.179 -18.936 1.00 96.00 189 ARG A N 1
ATOM 1502 C CA . ARG A 1 189 ? 15.969 -6.570 -19.141 1.00 96.00 189 ARG A CA 1
ATOM 1503 C C . ARG A 1 189 ? 14.783 -6.624 -20.108 1.00 96.00 189 ARG A C 1
ATOM 1505 O O . ARG A 1 189 ? 14.004 -5.683 -20.204 1.00 96.00 189 ARG A O 1
ATOM 1512 N N . ASP A 1 190 ? 14.630 -7.745 -20.792 1.00 95.00 190 ASP A N 1
ATOM 1513 C CA . ASP A 1 190 ? 13.609 -7.982 -21.820 1.00 95.00 190 ASP A CA 1
ATOM 1514 C C . ASP A 1 190 ? 12.157 -7.814 -21.338 1.00 95.00 190 ASP A C 1
ATOM 1516 O O . ASP A 1 190 ? 11.296 -7.376 -22.107 1.00 95.00 190 ASP A O 1
ATOM 1520 N N . PHE A 1 191 ? 11.887 -8.115 -20.068 1.00 95.94 191 PHE A N 1
ATOM 1521 C CA . PHE A 1 191 ? 10.585 -7.897 -19.431 1.00 95.94 191 PHE A CA 1
ATOM 1522 C C . PHE A 1 191 ? 10.289 -6.421 -19.104 1.00 95.94 191 PHE A C 1
ATOM 1524 O O . PHE A 1 191 ? 9.160 -6.091 -18.742 1.00 95.94 191 PHE A O 1
ATOM 1531 N N . VAL A 1 192 ? 11.262 -5.513 -19.228 1.00 97.69 192 VAL A N 1
ATOM 1532 C CA . VAL A 1 192 ? 11.043 -4.063 -19.124 1.00 97.69 192 VAL A CA 1
ATOM 1533 C C . VAL A 1 192 ? 10.578 -3.552 -20.486 1.00 97.69 192 VAL A C 1
ATOM 1535 O O . VAL A 1 192 ? 11.349 -3.501 -21.443 1.00 97.69 192 VAL A O 1
ATOM 1538 N N . ARG A 1 193 ? 9.305 -3.172 -20.592 1.00 97.38 193 ARG A N 1
ATOM 1539 C CA . ARG A 1 193 ? 8.667 -2.840 -21.877 1.00 97.38 193 ARG A CA 1
ATOM 1540 C C . ARG A 1 193 ? 8.754 -1.368 -22.246 1.00 97.38 193 ARG A C 1
ATOM 1542 O O . ARG A 1 193 ? 8.835 -1.041 -23.424 1.00 97.38 193 ARG A O 1
ATOM 1549 N N . ASP A 1 194 ? 8.712 -0.486 -21.255 1.00 98.00 194 ASP A N 1
ATOM 1550 C CA . ASP A 1 194 ? 8.783 0.960 -21.453 1.00 98.00 194 ASP A CA 1
ATOM 1551 C C . ASP A 1 194 ? 9.226 1.654 -20.160 1.00 98.00 194 ASP A C 1
ATOM 1553 O O . ASP A 1 194 ? 9.089 1.098 -19.067 1.00 98.00 194 ASP A O 1
ATOM 1557 N N . VAL A 1 195 ? 9.770 2.865 -20.279 1.00 98.12 195 VAL A N 1
ATOM 1558 C CA . VAL A 1 195 ? 10.355 3.610 -19.158 1.00 98.12 195 VAL A CA 1
ATOM 1559 C C . VAL A 1 195 ? 9.989 5.091 -19.250 1.00 98.12 195 VAL A C 1
ATOM 1561 O O . VAL A 1 195 ? 10.120 5.719 -20.300 1.00 98.12 195 VAL A O 1
ATOM 1564 N N . LEU A 1 196 ? 9.572 5.668 -18.124 1.00 98.25 196 LEU A N 1
ATOM 1565 C CA . LEU A 1 196 ? 9.354 7.102 -17.943 1.00 98.25 196 LEU A CA 1
ATOM 1566 C C . LEU A 1 196 ? 10.282 7.608 -16.839 1.00 98.25 196 LEU A C 1
ATOM 1568 O O . LEU A 1 196 ? 10.129 7.219 -15.685 1.00 98.25 196 LEU A O 1
ATOM 1572 N N . CYS A 1 197 ? 11.222 8.486 -17.182 1.00 97.50 197 CYS A N 1
ATOM 1573 C CA . CYS A 1 197 ? 12.205 9.005 -16.236 1.00 97.50 197 CYS A CA 1
ATOM 1574 C C . CYS A 1 197 ? 12.030 10.497 -15.979 1.00 97.50 197 CYS A C 1
ATOM 1576 O O . CYS A 1 197 ? 11.755 11.279 -16.889 1.00 97.50 197 CYS A O 1
ATOM 1578 N N . PHE A 1 198 ? 12.281 10.875 -14.734 1.00 97.19 198 PHE A N 1
ATOM 1579 C CA . PHE A 1 198 ? 12.289 12.241 -14.250 1.00 97.19 198 PHE A CA 1
ATOM 1580 C C . PHE A 1 198 ? 13.713 12.606 -13.811 1.00 97.19 198 PHE A C 1
ATOM 1582 O O . PHE A 1 198 ? 14.351 11.823 -13.097 1.00 97.19 198 PHE A O 1
ATOM 1589 N N . PRO A 1 199 ? 14.246 13.764 -14.238 1.00 96.75 199 PRO A N 1
ATOM 1590 C CA . PRO A 1 199 ? 15.556 14.219 -13.796 1.00 96.75 199 PRO A CA 1
ATOM 1591 C C . PRO A 1 199 ? 15.534 14.624 -12.310 1.00 96.75 199 PRO A C 1
ATOM 1593 O O . PRO A 1 199 ? 14.458 14.879 -11.756 1.00 96.75 199 PRO A O 1
ATOM 1596 N N . PRO A 1 200 ? 16.712 14.755 -11.671 1.00 94.94 200 PRO A N 1
ATOM 1597 C CA . PRO A 1 200 ? 16.817 15.372 -10.354 1.00 94.94 200 PRO A CA 1
ATOM 1598 C C . PRO A 1 200 ? 16.121 16.739 -10.304 1.00 94.94 200 PRO A C 1
ATOM 1600 O O . PRO A 1 200 ? 16.078 17.467 -11.298 1.00 94.94 200 PRO A O 1
ATOM 1603 N N . ASN A 1 201 ? 15.632 17.099 -9.123 1.00 93.38 201 ASN A N 1
ATOM 1604 C CA . ASN A 1 201 ? 14.827 18.278 -8.791 1.00 93.38 201 ASN A CA 1
ATOM 1605 C C . ASN A 1 201 ? 13.395 18.276 -9.344 1.00 93.38 201 ASN A C 1
ATOM 1607 O O . ASN A 1 201 ? 12.696 19.278 -9.223 1.00 93.38 201 ASN A O 1
ATOM 1611 N N . SER A 1 202 ? 12.93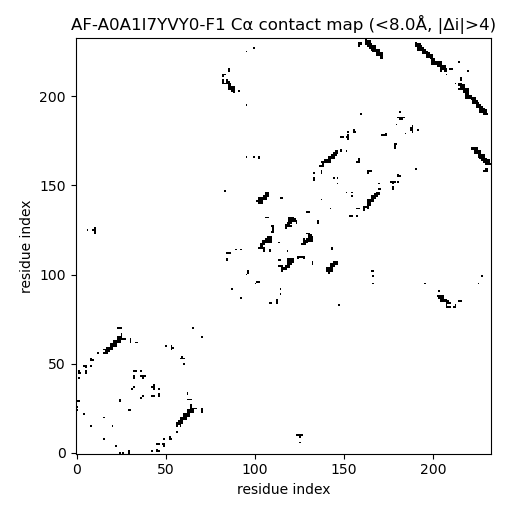6 17.164 -9.920 1.00 95.19 202 SER A N 1
ATOM 1612 C CA . SER A 1 202 ? 11.520 17.000 -10.257 1.00 95.19 202 SER A CA 1
ATOM 1613 C C . SER A 1 202 ? 10.693 16.782 -8.988 1.00 95.19 202 SER A C 1
ATOM 1615 O O . SER A 1 202 ? 11.075 15.973 -8.140 1.00 95.19 202 SER A O 1
ATOM 1617 N N . GLU A 1 203 ? 9.545 17.451 -8.884 1.00 95.00 203 GLU A N 1
ATOM 1618 C CA . GLU A 1 203 ? 8.571 17.235 -7.808 1.00 95.00 203 GLU A CA 1
ATOM 1619 C C . GLU A 1 203 ? 7.800 15.932 -8.044 1.00 95.00 203 GLU A C 1
ATOM 1621 O O . GLU A 1 203 ? 6.860 15.889 -8.840 1.00 95.00 203 GLU A O 1
ATOM 1626 N N . ILE A 1 204 ? 8.210 14.862 -7.365 1.00 94.81 204 ILE A N 1
ATOM 1627 C CA . ILE A 1 204 ? 7.698 13.501 -7.578 1.00 94.81 204 ILE A CA 1
ATOM 1628 C C . ILE A 1 204 ? 6.996 12.966 -6.336 1.00 94.81 204 ILE A C 1
ATOM 1630 O O . ILE A 1 204 ? 6.034 12.205 -6.461 1.00 94.81 204 ILE A O 1
ATOM 1634 N N . PHE A 1 205 ? 7.453 13.354 -5.147 1.00 93.50 205 PHE A N 1
ATOM 1635 C CA . PHE A 1 205 ? 7.040 12.724 -3.903 1.00 93.50 205 PHE A CA 1
ATOM 1636 C C . PHE A 1 205 ? 5.955 13.525 -3.186 1.00 93.50 205 PHE A C 1
ATOM 1638 O O . PHE A 1 205 ? 5.890 14.753 -3.246 1.00 93.50 205 PHE A O 1
ATOM 1645 N N . THR A 1 206 ? 5.072 12.806 -2.507 1.00 90.31 206 THR A N 1
ATOM 1646 C CA . THR A 1 206 ? 4.229 13.340 -1.440 1.00 90.31 206 THR A CA 1
ATOM 1647 C C . THR A 1 206 ? 4.912 12.984 -0.119 1.00 90.31 206 THR A C 1
ATOM 1649 O O . THR A 1 206 ? 5.138 11.791 0.101 1.00 90.31 206 THR A O 1
ATOM 1652 N N . PRO A 1 207 ? 5.255 13.973 0.727 1.00 84.00 207 PRO A N 1
ATOM 1653 C CA . PRO A 1 207 ? 5.943 13.734 1.992 1.00 84.00 207 PRO A CA 1
ATOM 1654 C C . PRO A 1 207 ? 5.240 12.694 2.867 1.00 84.00 207 PRO A C 1
ATOM 1656 O O . PRO A 1 207 ? 4.006 12.633 2.910 1.00 84.00 207 PRO A O 1
ATOM 1659 N N . SER A 1 208 ? 6.040 11.887 3.561 1.00 79.25 208 SER A N 1
ATOM 1660 C CA . SER A 1 208 ? 5.585 10.984 4.612 1.00 79.25 208 SER A CA 1
ATOM 1661 C C . SER A 1 208 ? 4.997 11.762 5.787 1.00 79.25 208 SER A C 1
ATOM 1663 O O . SER A 1 208 ? 5.263 12.947 5.994 1.00 79.25 208 SER A O 1
ATOM 1665 N N . THR A 1 209 ? 4.238 11.067 6.632 1.00 74.31 209 THR A N 1
ATOM 1666 C CA . THR A 1 209 ? 3.765 11.646 7.903 1.00 74.31 209 THR A CA 1
ATOM 1667 C C . THR A 1 209 ? 4.931 11.895 8.870 1.00 74.31 209 THR A C 1
ATOM 1669 O O . THR A 1 209 ? 4.803 12.663 9.821 1.00 74.31 209 THR A O 1
ATOM 1672 N N . PHE A 1 210 ? 6.073 11.241 8.637 1.00 67.56 210 PHE A N 1
ATOM 1673 C CA . PHE A 1 210 ? 7.250 11.280 9.499 1.00 67.56 210 PHE A CA 1
ATOM 1674 C C . PHE A 1 210 ? 8.458 11.881 8.780 1.00 67.56 210 PHE A C 1
ATOM 1676 O O . PHE A 1 210 ? 8.669 11.646 7.595 1.00 67.56 210 PHE A O 1
ATOM 1683 N N . GLU A 1 211 ? 9.276 12.635 9.520 1.00 58.31 211 GLU A N 1
ATOM 1684 C CA . GLU A 1 211 ? 10.328 13.481 8.941 1.00 58.31 211 GLU A CA 1
ATOM 1685 C C . GLU A 1 211 ? 11.537 12.715 8.359 1.00 58.31 211 GLU A C 1
ATOM 1687 O O . GLU A 1 211 ? 12.286 13.259 7.550 1.00 58.31 211 GLU A O 1
ATOM 1692 N N . SER A 1 212 ? 11.748 11.449 8.734 1.00 60.97 212 SER A N 1
ATOM 1693 C CA . SER A 1 212 ? 12.987 10.718 8.436 1.00 60.97 212 SER A CA 1
ATOM 1694 C C . SER A 1 212 ? 12.893 9.822 7.190 1.00 60.97 212 SER A C 1
ATOM 1696 O O . SER A 1 212 ? 12.776 8.603 7.322 1.00 60.97 212 SER A O 1
ATOM 1698 N N . SER A 1 213 ? 12.986 10.392 5.987 1.00 67.75 213 SER A N 1
ATOM 1699 C CA . SER A 1 213 ? 13.203 9.632 4.743 1.00 67.75 213 SER A CA 1
ATOM 1700 C C . SER A 1 213 ? 13.829 10.509 3.653 1.00 67.75 213 SER A C 1
ATOM 1702 O O . SER A 1 213 ? 13.527 11.694 3.556 1.00 67.75 213 SER A O 1
ATOM 1704 N N . VAL A 1 214 ? 14.675 9.930 2.789 1.00 71.06 214 VAL A N 1
ATOM 1705 C CA . VAL A 1 214 ? 15.205 10.628 1.593 1.00 71.06 214 VAL A CA 1
ATOM 1706 C C . VAL A 1 214 ? 14.119 10.933 0.556 1.00 71.06 214 VAL A C 1
ATOM 1708 O O . VAL A 1 214 ? 14.344 11.724 -0.355 1.00 71.06 214 VAL A O 1
ATOM 1711 N N . PHE A 1 215 ? 12.952 10.303 0.697 1.00 79.50 215 PHE A N 1
ATOM 1712 C CA . PHE A 1 215 ? 11.765 10.515 -0.129 1.00 79.50 215 PHE A CA 1
ATOM 1713 C C . PHE A 1 215 ? 10.771 11.501 0.502 1.00 79.50 215 PHE A C 1
ATOM 1715 O O . PHE A 1 215 ? 9.672 11.679 -0.014 1.00 79.50 215 PHE A O 1
ATOM 1722 N N . ASN A 1 216 ? 11.132 12.119 1.631 1.00 81.62 216 ASN A N 1
ATOM 1723 C CA . ASN A 1 216 ? 10.237 13.011 2.361 1.00 81.62 216 ASN A CA 1
ATOM 1724 C C . ASN A 1 216 ? 10.252 14.461 1.843 1.00 81.62 216 ASN A C 1
ATOM 1726 O O . ASN A 1 216 ? 9.388 15.259 2.193 1.00 81.62 216 ASN A O 1
ATOM 1730 N N . GLU A 1 217 ? 11.213 14.802 0.986 1.00 84.94 217 GLU A N 1
ATOM 1731 C CA . GLU A 1 217 ? 11.207 16.063 0.248 1.00 84.94 217 GLU A CA 1
ATOM 1732 C C . GLU A 1 217 ? 10.362 15.914 -1.026 1.00 84.94 217 GLU A C 1
ATOM 1734 O O . GLU A 1 217 ? 10.514 14.910 -1.726 1.00 84.94 217 GLU A O 1
ATOM 1739 N N . PRO A 1 218 ? 9.512 16.896 -1.393 1.00 86.50 218 PRO A N 1
ATOM 1740 C CA . PRO A 1 218 ? 8.693 16.806 -2.605 1.00 86.50 218 PRO A CA 1
ATOM 1741 C C . PRO A 1 218 ? 9.520 16.577 -3.876 1.00 86.50 218 PRO A C 1
ATOM 1743 O O . PRO A 1 218 ? 9.108 15.851 -4.788 1.00 86.50 218 PRO A O 1
ATOM 1746 N N . SER A 1 219 ? 10.703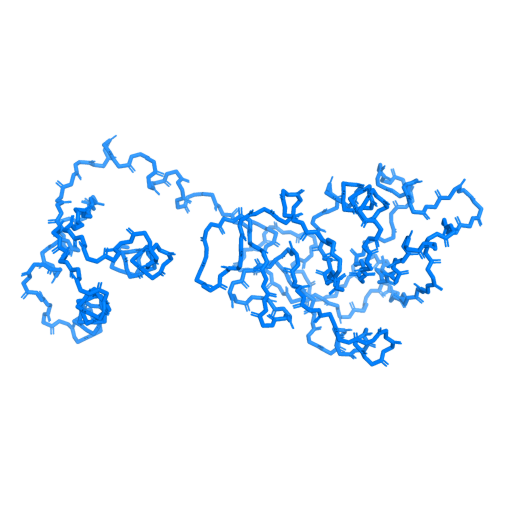 17.190 -3.928 1.00 90.38 219 SER A N 1
ATOM 1747 C CA . SER A 1 219 ? 11.620 17.121 -5.060 1.00 90.38 219 SER A CA 1
ATOM 1748 C C . SER A 1 219 ? 12.650 16.015 -4.882 1.00 90.38 219 SER A C 1
ATOM 1750 O O . SER A 1 219 ? 13.351 15.949 -3.874 1.00 90.38 219 SER A O 1
ATOM 1752 N N . SER A 1 220 ? 12.803 15.174 -5.904 1.00 90.75 220 SER A N 1
ATOM 1753 C CA . SER A 1 220 ? 13.809 14.115 -5.877 1.00 90.75 220 SER A CA 1
ATOM 1754 C C . SER A 1 220 ? 15.218 14.675 -6.056 1.00 90.75 220 SER A C 1
ATOM 1756 O O . SER A 1 220 ? 15.469 15.448 -6.974 1.00 90.75 220 SER A O 1
ATOM 1758 N N . THR A 1 221 ? 16.174 14.256 -5.229 1.00 91.25 221 THR A N 1
ATOM 1759 C CA . THR A 1 221 ? 17.592 14.648 -5.368 1.00 91.25 221 THR A CA 1
ATOM 1760 C C . THR A 1 221 ? 18.362 13.788 -6.377 1.00 91.25 221 THR A C 1
ATOM 1762 O O . THR A 1 221 ? 19.526 14.052 -6.673 1.00 91.25 221 THR A O 1
ATOM 1765 N N . PHE A 1 222 ? 17.716 12.769 -6.940 1.00 92.56 222 PHE A N 1
ATOM 1766 C CA . PHE A 1 222 ? 18.271 11.805 -7.888 1.00 92.56 222 PHE A CA 1
ATOM 1767 C C . PHE A 1 222 ? 17.298 11.604 -9.059 1.00 92.56 222 PHE A C 1
ATOM 1769 O O . PHE A 1 222 ? 16.137 12.000 -8.972 1.00 92.56 222 PHE A O 1
ATOM 1776 N N . PRO A 1 223 ? 17.728 11.006 -10.183 1.00 95.69 223 PRO A N 1
ATOM 1777 C CA . PRO A 1 223 ? 16.782 10.609 -11.210 1.00 95.69 223 PRO A CA 1
ATOM 1778 C C . PRO A 1 223 ? 15.868 9.507 -10.664 1.00 95.69 223 PRO A C 1
ATOM 1780 O O . PRO A 1 223 ? 16.330 8.584 -9.986 1.00 95.69 223 PRO A O 1
ATOM 1783 N N . PHE A 1 224 ? 14.583 9.584 -10.983 1.00 97.06 224 PHE A N 1
ATOM 1784 C CA . PHE A 1 224 ? 13.590 8.582 -10.602 1.00 97.06 224 PHE A CA 1
ATOM 1785 C C . PHE A 1 224 ? 12.855 8.127 -11.854 1.00 97.06 224 PHE A C 1
ATOM 1787 O O . PHE A 1 224 ? 12.458 8.957 -12.674 1.00 97.06 224 PHE A O 1
ATOM 1794 N N . CYS A 1 225 ? 12.686 6.822 -12.024 1.00 97.94 225 CYS A N 1
ATOM 1795 C CA . CYS A 1 225 ? 12.008 6.272 -13.189 1.00 97.94 225 CYS A CA 1
ATOM 1796 C C . CYS A 1 225 ? 10.855 5.376 -12.768 1.00 97.94 225 CYS A C 1
ATOM 1798 O O . CYS A 1 225 ? 10.927 4.671 -11.766 1.00 97.94 225 CYS A O 1
ATOM 1800 N N . PHE A 1 226 ? 9.818 5.376 -13.590 1.00 98.56 226 PHE A N 1
ATOM 1801 C CA . PHE A 1 226 ? 8.785 4.361 -13.587 1.00 98.56 226 PHE A CA 1
ATOM 1802 C C . PHE A 1 226 ? 9.018 3.439 -14.780 1.00 98.56 226 PHE A C 1
ATOM 1804 O O . PHE A 1 226 ? 9.374 3.899 -15.868 1.00 98.56 226 PHE A O 1
ATOM 1811 N N . LEU A 1 227 ? 8.857 2.141 -14.566 1.00 98.50 227 LEU A N 1
ATOM 1812 C CA . LEU A 1 227 ? 9.107 1.104 -15.554 1.00 98.50 227 LEU A CA 1
ATOM 1813 C C . LEU A 1 227 ? 7.839 0.282 -15.719 1.00 98.50 227 LEU A C 1
ATOM 1815 O O . LEU A 1 227 ? 7.303 -0.219 -14.730 1.00 98.50 227 LEU A O 1
ATOM 1819 N N . LEU A 1 228 ? 7.383 0.114 -16.957 1.00 98.50 228 LEU A N 1
ATOM 1820 C CA . LEU A 1 228 ? 6.369 -0.883 -17.269 1.00 98.50 228 LEU A CA 1
ATOM 1821 C C . LEU A 1 228 ? 7.054 -2.244 -17.376 1.00 98.50 228 LEU A C 1
ATOM 1823 O O . LEU A 1 228 ? 7.809 -2.495 -18.317 1.00 98.50 228 LEU A O 1
ATOM 1827 N N . LEU A 1 229 ? 6.785 -3.110 -16.409 1.00 98.00 229 LEU A N 1
ATOM 1828 C CA . LEU A 1 229 ? 7.224 -4.496 -16.389 1.00 98.00 229 LEU A CA 1
ATOM 1829 C C . LEU A 1 229 ? 6.097 -5.386 -16.903 1.00 98.00 229 LEU A C 1
ATOM 1831 O O . LEU A 1 229 ? 4.951 -5.254 -16.468 1.00 98.00 229 LEU A O 1
ATOM 1835 N N . ASP A 1 230 ? 6.429 -6.292 -17.811 1.00 95.38 230 ASP A N 1
ATOM 1836 C CA . ASP A 1 230 ? 5.501 -7.297 -18.316 1.00 95.38 230 ASP A CA 1
ATOM 1837 C C . ASP A 1 230 ? 6.270 -8.568 -18.681 1.00 95.38 230 ASP A C 1
ATOM 1839 O O . ASP A 1 230 ? 6.963 -8.626 -19.706 1.00 95.38 230 ASP A O 1
ATOM 1843 N N . ALA A 1 231 ? 6.184 -9.560 -17.796 1.00 84.62 231 ALA A N 1
ATOM 1844 C CA . ALA A 1 231 ? 6.853 -10.847 -17.943 1.00 84.62 231 ALA A CA 1
ATOM 1845 C C . ALA A 1 231 ? 5.929 -11.947 -18.496 1.00 84.62 231 ALA A C 1
ATOM 1847 O O . ALA A 1 231 ? 6.375 -13.086 -18.631 1.00 84.62 231 ALA A O 1
ATOM 1848 N N . ALA A 1 232 ? 4.673 -11.627 -18.835 1.00 78.94 232 ALA A N 1
ATOM 1849 C CA . ALA A 1 232 ? 3.800 -12.557 -19.540 1.00 78.94 232 ALA A CA 1
ATOM 1850 C C . ALA A 1 232 ? 4.306 -12.705 -20.987 1.00 78.94 232 ALA A C 1
ATOM 1852 O O . ALA A 1 232 ? 4.257 -11.762 -21.780 1.00 78.94 232 ALA A O 1
ATOM 1853 N N . LEU A 1 233 ? 4.872 -13.872 -21.301 1.00 56.56 233 LEU A N 1
ATOM 1854 C CA . LEU A 1 233 ? 5.238 -14.290 -22.659 1.00 56.56 233 LEU A CA 1
ATOM 1855 C C . LEU A 1 233 ? 4.071 -15.021 -23.325 1.00 56.56 233 LEU A C 1
ATOM 1857 O O . LEU A 1 233 ? 3.446 -15.864 -22.642 1.00 56.56 233 LEU A O 1
#

Sequence (233 aa):
ELLAVQFAVKVFAKELRNLRVCVQVDNQGAVSILKKGSPMPKLQEVAEDVFDFMESLGSELDPVWVPRENNCLADEASRLLDRDDWGIRPEVFDMCVRRWGQPTVDAFANARNRKCPRFWSKFADIDTCGVDALASSWEGEFVWAVPPPTRIAEVVDLVVRQGARAILGIPVWPSHLFFPALWDGRAWRDFVRDVLCFPPNSEIFTPSTFESSVFNEPSSTFPFCFLLLDAAL

Mean predicted aligned error: 6.21 Å

Organism: NCBI:txid37863